Protein AF-A0A183D8Q7-F1 (afdb_monomer_lite)

Foldseek 3Di:
DDPPDLPFAFQAADDDPPADGFHADPQQATPCPVVLQVVQQAPAAPQPRDTRFRAFANDPPGGHTHNPVRQVVAPWFQFQVSHIHGPVDPPDDPVRTDPDRHDPDDHYYDDDVVVLVVCCVPPPPPPPWDDDPQKIWPDQAADDPLLVVAQADPPDGQHAFTWMWGWDADPVDRVDTWIKIWGWHDDPSATWIWIATDPGDIDIDRDPVVPD

Radius of gyration: 24.19 Å; chains: 1; bounding box: 57×39×62 Å

Organism: NCBI:txid637853

pLDDT: mean 82.12, std 16.18, range [25.31, 97.19]

InterPro domains:
  IPR001965 Zinc finger, PHD-type [SM00249] (44-90)
  IPR003888 FY-rich, N-terminal [PF05964] (128-186)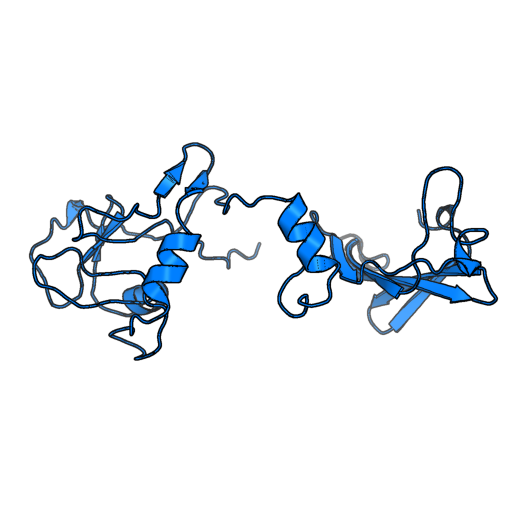
  IPR003888 FY-rich, N-terminal [PS51542] (127-187)
  IPR003888 FY-rich, N-terminal [SM00541] (143-186)
  IPR011011 Zinc finger, FYVE/PHD-type [SSF57903] (41-94)
  IPR013083 Zinc finger, RING/FYVE/PHD-type [G3DSA:3.30.40.10] (10-92)
  IPR034732 Extended PHD (ePHD) domain [PS51805] (1-90)

Sequence (212 aa):
MRPSRLFLSAFVSNSDANIPLVYETSAGALINVDDAVRRSSSVVCSVCQRIGASLRCYKLNCEKYFHVLCARSTRGKFMKDKTFICEEHDDYRSDLVMDRLDAFRRIYIDREENQLIAKLFHSEADRLVLRIGSLTFNHIGQLLPEQLKAFHNSEHIFPIGYSVKRFFWSPINATERIQYQCTICDKASAPEFVISFEHGQEVRESSASGMH

Structure (mmCIF, N/CA/C/O backbone):
data_AF-A0A183D8Q7-F1
#
_entry.id   AF-A0A183D8Q7-F1
#
loop_
_atom_site.group_PDB
_atom_site.id
_atom_site.type_symbol
_atom_site.label_atom_id
_atom_site.label_alt_id
_atom_site.label_comp_id
_atom_site.label_asym_id
_atom_site.label_entity_id
_atom_site.label_seq_id
_atom_site.pdbx_PDB_ins_code
_atom_site.Cartn_x
_atom_site.Cartn_y
_atom_site.Cartn_z
_atom_site.occupancy
_atom_site.B_iso_or_equiv
_atom_site.auth_seq_id
_atom_site.auth_comp_id
_atom_site.auth_asym_id
_atom_site.auth_atom_id
_atom_site.pdbx_PDB_model_num
ATOM 1 N N . MET A 1 1 ? -9.934 -17.494 -7.000 1.00 31.16 1 MET A N 1
ATOM 2 C CA . MET A 1 1 ? -10.629 -16.516 -6.133 1.00 31.16 1 MET A CA 1
ATOM 3 C C . MET A 1 1 ? -9.997 -16.561 -4.747 1.00 31.16 1 MET A C 1
ATOM 5 O O . MET A 1 1 ? -10.100 -17.585 -4.092 1.00 31.16 1 MET A O 1
ATOM 9 N N . ARG A 1 2 ? -9.276 -15.518 -4.319 1.00 25.31 2 ARG A N 1
ATOM 10 C CA . ARG A 1 2 ? -8.762 -15.414 -2.941 1.00 25.31 2 ARG A CA 1
ATOM 11 C C . ARG A 1 2 ? -9.427 -14.210 -2.267 1.00 25.31 2 ARG A C 1
ATOM 13 O O . ARG A 1 2 ? -9.055 -13.085 -2.597 1.00 25.31 2 ARG A O 1
ATOM 20 N N . PRO A 1 3 ? -10.402 -14.405 -1.366 1.00 31.23 3 PRO A N 1
ATOM 21 C CA . PRO A 1 3 ? -10.938 -13.331 -0.554 1.00 31.23 3 PRO A CA 1
ATOM 22 C C . PRO A 1 3 ? -10.096 -13.259 0.721 1.00 31.23 3 PRO A C 1
ATOM 24 O O . PRO A 1 3 ? -10.365 -13.936 1.706 1.00 31.23 3 PRO A O 1
ATOM 27 N N . SER A 1 4 ? -9.022 -12.479 0.705 1.00 29.91 4 SER A N 1
ATOM 28 C CA . SER A 1 4 ? -8.244 -12.223 1.921 1.00 29.91 4 SER A CA 1
ATOM 29 C C . SER A 1 4 ? -7.734 -10.793 1.947 1.00 29.91 4 SER A C 1
ATOM 31 O O . SER A 1 4 ? -6.540 -10.517 1.971 1.00 29.91 4 SER A O 1
ATOM 33 N N . ARG A 1 5 ? -8.683 -9.857 1.959 1.00 32.59 5 ARG A N 1
ATOM 34 C CA . ARG A 1 5 ? -8.485 -8.532 2.542 1.00 32.59 5 ARG A CA 1
ATOM 35 C C . ARG A 1 5 ? -9.743 -8.192 3.327 1.00 32.59 5 ARG A C 1
ATOM 37 O O . ARG A 1 5 ? -10.729 -7.723 2.774 1.00 32.59 5 ARG A O 1
ATOM 44 N N . LEU A 1 6 ? -9.717 -8.537 4.610 1.00 33.09 6 LEU A N 1
ATOM 45 C CA . LEU A 1 6 ? -10.711 -8.105 5.585 1.00 33.09 6 LEU A CA 1
ATOM 46 C C . LEU A 1 6 ? -10.551 -6.589 5.742 1.00 33.09 6 LEU A C 1
ATOM 48 O O . LEU A 1 6 ? -9.715 -6.126 6.513 1.00 33.09 6 LEU A O 1
ATOM 52 N N . PHE A 1 7 ? -11.285 -5.825 4.938 1.00 41.34 7 PHE A N 1
ATOM 53 C CA . PHE A 1 7 ? -11.369 -4.379 5.072 1.00 41.34 7 PHE A CA 1
ATOM 54 C C . PHE A 1 7 ? -12.414 -4.075 6.132 1.00 41.34 7 PHE A C 1
ATOM 56 O O . PHE A 1 7 ? -13.614 -4.156 5.889 1.00 41.34 7 PHE A O 1
ATOM 63 N N . LEU A 1 8 ? -11.915 -3.800 7.330 1.00 46.12 8 LEU A N 1
ATOM 64 C CA . LEU A 1 8 ? -12.719 -3.407 8.465 1.00 46.12 8 LEU A CA 1
ATOM 65 C C . LEU A 1 8 ? -13.328 -2.030 8.219 1.00 46.12 8 LEU A C 1
ATOM 67 O O . LEU A 1 8 ? -12.614 -1.038 8.072 1.00 46.12 8 LEU A O 1
ATOM 71 N N . SER A 1 9 ? -14.657 -2.003 8.166 1.00 43.50 9 SER A N 1
ATOM 72 C CA . SER A 1 9 ? -15.456 -0.785 8.184 1.00 43.50 9 SER A CA 1
ATOM 73 C C . SER A 1 9 ? -15.102 0.079 9.396 1.00 43.50 9 SER A C 1
ATOM 75 O O . SER A 1 9 ? -14.6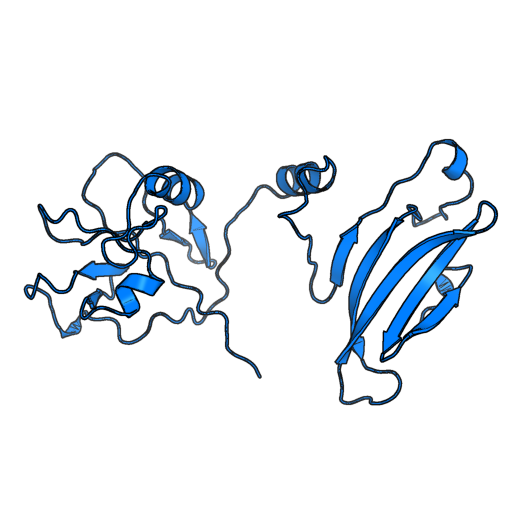32 -0.415 10.418 1.00 43.50 9 SER A O 1
ATOM 77 N N . ALA A 1 10 ? -15.327 1.382 9.267 1.00 51.75 10 ALA A N 1
ATOM 78 C CA . ALA A 1 10 ? -15.002 2.399 10.257 1.00 51.75 10 ALA A CA 1
ATOM 79 C C . ALA A 1 10 ? -15.710 2.185 11.611 1.00 51.75 10 ALA A C 1
ATOM 81 O O . ALA A 1 10 ? -16.786 2.727 11.839 1.00 51.75 10 ALA A O 1
ATOM 82 N N . PHE A 1 11 ? -15.109 1.396 12.502 1.00 52.91 11 PHE A N 1
ATOM 83 C CA . PHE A 1 11 ? -15.475 1.335 13.913 1.00 52.91 11 PHE A CA 1
ATOM 84 C C . PHE A 1 11 ? -14.515 2.231 14.696 1.00 52.91 11 PHE A C 1
ATOM 86 O O . PHE A 1 11 ? -13.342 1.896 14.859 1.00 52.91 11 PHE A O 1
ATOM 93 N N . VAL A 1 12 ? -14.998 3.376 15.169 1.00 51.50 12 VAL A N 1
ATOM 94 C CA . VAL A 1 12 ? -14.287 4.240 16.120 1.00 51.50 12 VAL A CA 1
ATOM 95 C C . VAL A 1 12 ? -15.345 4.729 17.102 1.00 51.50 12 VAL A C 1
ATOM 97 O O . VAL A 1 12 ? -16.140 5.597 16.758 1.00 51.50 12 VAL A O 1
ATOM 100 N N . SER A 1 13 ? -15.439 4.122 18.286 1.00 48.38 13 SER A N 1
ATOM 101 C CA . SER A 1 13 ? -16.434 4.537 19.280 1.00 48.38 13 SER A CA 1
ATOM 102 C C . SER A 1 13 ? -15.976 5.785 20.047 1.00 48.38 13 SER A C 1
ATOM 104 O O . SER A 1 13 ? -14.781 6.040 20.222 1.00 48.38 13 SER A O 1
ATOM 106 N N . ASN A 1 14 ? -16.960 6.587 20.454 1.00 47.69 14 ASN A N 1
ATOM 107 C CA . ASN A 1 14 ? -16.805 7.935 20.994 1.00 47.69 14 ASN A CA 1
ATOM 108 C C . ASN A 1 14 ? -16.838 7.982 22.537 1.00 47.69 14 ASN A C 1
ATOM 110 O O . ASN A 1 14 ? -17.511 7.161 23.155 1.00 47.69 14 ASN A O 1
ATOM 114 N N . SER A 1 15 ? -16.228 9.025 23.119 1.00 45.91 15 SER A N 1
ATOM 115 C CA . SER A 1 15 ? -16.835 9.780 24.235 1.00 45.91 15 SER A CA 1
ATOM 116 C C . SER A 1 15 ? -16.485 11.282 24.266 1.00 45.91 15 SER A C 1
ATOM 118 O O . SER A 1 15 ? -16.947 11.955 25.180 1.00 45.91 15 SER A O 1
ATOM 120 N N . ASP A 1 16 ? -15.710 11.829 23.318 1.00 45.62 16 ASP A N 1
ATOM 121 C CA . ASP A 1 16 ? -15.212 13.211 23.401 1.00 45.62 16 ASP A CA 1
ATOM 122 C C . ASP A 1 16 ? -15.766 14.073 22.262 1.00 45.62 16 ASP A C 1
ATOM 124 O O . ASP A 1 16 ? -15.540 13.821 21.079 1.00 45.62 16 ASP A O 1
ATOM 128 N N . ALA A 1 17 ? -16.485 15.132 22.633 1.00 44.59 17 ALA A N 1
ATOM 129 C CA . ALA A 1 17 ? -17.258 16.009 21.752 1.00 44.59 17 ALA A CA 1
ATOM 130 C C . ALA A 1 17 ? -16.433 16.930 20.821 1.00 44.59 17 ALA A C 1
ATOM 132 O O . ALA A 1 17 ? -16.989 17.878 20.277 1.00 44.59 17 ALA A O 1
ATOM 133 N N . ASN A 1 18 ? -15.131 16.690 20.624 1.00 48.09 18 ASN A N 1
ATOM 134 C CA . ASN A 1 18 ? -14.247 17.636 19.926 1.00 48.09 18 ASN A CA 1
ATOM 135 C C . ASN A 1 18 ? -13.369 17.045 18.811 1.00 48.09 18 ASN A C 1
ATOM 137 O O . ASN A 1 18 ? -12.510 17.758 18.296 1.00 48.09 18 ASN A O 1
ATOM 141 N N . ILE A 1 19 ? -13.535 15.774 18.412 1.00 49.12 19 ILE A N 1
ATOM 142 C CA . ILE A 1 19 ? -12.671 15.181 17.371 1.00 49.12 19 ILE A CA 1
ATOM 143 C C . ILE A 1 19 ? -13.476 14.295 16.407 1.00 49.12 19 ILE A C 1
ATOM 145 O O . ILE A 1 19 ? -14.207 13.411 16.858 1.00 49.12 19 ILE A O 1
ATOM 149 N N . PRO A 1 20 ? -13.351 14.487 15.079 1.00 56.41 20 PRO A N 1
ATOM 150 C CA . PRO A 1 20 ? -14.237 13.840 14.123 1.00 56.41 20 PRO A CA 1
ATOM 151 C C . PRO A 1 20 ? -13.928 12.338 13.957 1.00 56.41 20 PRO A C 1
ATOM 153 O O . PRO A 1 20 ? -12.777 11.891 13.910 1.00 56.41 20 PRO A O 1
ATOM 156 N N . LEU A 1 21 ? -14.996 11.536 13.907 1.00 69.81 21 LEU A N 1
ATOM 157 C CA . LEU A 1 21 ? -14.950 10.076 13.794 1.00 69.81 21 LEU A CA 1
ATOM 158 C C . LEU A 1 21 ? -14.522 9.641 12.391 1.00 69.81 21 LEU A C 1
ATOM 160 O O . LEU A 1 21 ? -14.810 10.337 11.416 1.00 69.81 21 LEU A O 1
ATOM 164 N N . VAL A 1 22 ? -13.899 8.461 12.274 1.00 78.81 22 VAL A N 1
ATOM 165 C CA . VAL A 1 22 ? -13.775 7.838 10.951 1.00 78.81 22 VAL A CA 1
ATOM 166 C C . VAL A 1 22 ? -15.165 7.421 10.519 1.00 78.81 22 VAL A C 1
ATOM 168 O O . VAL A 1 22 ? -15.847 6.690 11.234 1.00 78.81 22 VAL A O 1
ATOM 171 N N . TYR A 1 23 ? -15.579 7.874 9.347 1.00 79.19 23 TYR A N 1
ATOM 172 C CA . TYR A 1 23 ? -16.830 7.456 8.742 1.00 79.19 23 TYR A CA 1
ATOM 173 C C . TYR A 1 23 ? -16.631 7.206 7.256 1.00 79.19 23 TYR A C 1
ATOM 175 O O . TYR A 1 23 ? -15.620 7.575 6.661 1.00 79.19 23 TYR A O 1
ATOM 183 N N . GLU A 1 24 ? -17.611 6.533 6.677 1.00 82.69 24 GLU A N 1
ATOM 184 C CA . GLU A 1 24 ? -17.604 6.097 5.293 1.00 82.69 24 GLU A CA 1
ATOM 185 C C . GLU A 1 24 ? -18.640 6.902 4.506 1.00 82.69 24 GLU A C 1
ATOM 187 O O . GLU A 1 24 ? -19.800 6.972 4.915 1.00 82.69 24 GLU A O 1
ATOM 192 N N . THR A 1 25 ? -18.245 7.502 3.386 1.00 85.38 25 THR A N 1
ATOM 193 C CA . THR A 1 25 ? -19.161 8.232 2.496 1.00 85.38 25 THR A CA 1
ATOM 194 C C . THR A 1 25 ? -20.021 7.278 1.668 1.00 85.38 25 THR A C 1
ATOM 196 O O . THR A 1 25 ? -19.732 6.085 1.551 1.00 85.38 25 THR A O 1
ATOM 199 N N . SER A 1 26 ? -21.057 7.790 0.999 1.00 86.00 26 SER A N 1
ATOM 200 C CA . SER A 1 26 ? -21.862 7.009 0.045 1.00 86.00 26 SER A CA 1
ATOM 201 C C . SER A 1 26 ? -21.046 6.440 -1.125 1.00 86.00 26 SER A C 1
ATOM 203 O O . SER A 1 26 ? -21.457 5.433 -1.691 1.00 86.00 26 SER A O 1
ATOM 205 N N . ALA A 1 27 ? -19.869 6.995 -1.433 1.00 85.81 27 ALA A N 1
ATOM 206 C CA . ALA A 1 27 ? -18.948 6.488 -2.455 1.00 85.81 27 ALA A CA 1
ATOM 207 C C . ALA A 1 27 ? -17.922 5.459 -1.929 1.00 85.81 27 ALA A C 1
ATOM 209 O O . ALA A 1 27 ? -17.178 4.882 -2.718 1.00 85.81 27 ALA A O 1
ATOM 210 N N . GLY A 1 28 ? -17.871 5.207 -0.614 1.00 83.81 28 GLY A N 1
ATOM 211 C CA . GLY A 1 28 ? -16.899 4.297 0.005 1.00 83.81 28 GLY A CA 1
ATOM 212 C C . GLY A 1 28 ? -15.582 4.963 0.425 1.00 83.81 28 GLY A C 1
ATOM 213 O O . GLY A 1 28 ? -14.637 4.263 0.785 1.00 83.81 28 GLY A O 1
ATOM 214 N N . ALA A 1 29 ? -15.495 6.295 0.410 1.00 85.75 29 ALA A N 1
ATOM 215 C CA . ALA A 1 29 ? -14.338 7.003 0.955 1.00 85.75 29 ALA A CA 1
ATOM 216 C C . ALA A 1 29 ? -14.381 6.991 2.491 1.00 85.75 29 ALA A C 1
ATOM 218 O O . ALA A 1 29 ? -15.426 7.268 3.079 1.00 85.75 29 ALA A O 1
ATOM 219 N N . LEU A 1 30 ? -13.255 6.706 3.140 1.00 86.12 30 LEU A N 1
ATOM 220 C CA . LEU A 1 30 ? -13.069 6.868 4.578 1.00 86.12 30 LEU A CA 1
ATOM 221 C C . LEU A 1 30 ? -12.534 8.264 4.873 1.00 86.12 30 LEU A C 1
ATOM 223 O O . LEU A 1 30 ? -11.480 8.649 4.367 1.00 86.12 30 LEU A O 1
ATOM 227 N N . ILE A 1 31 ? -13.239 8.988 5.734 1.00 84.12 31 ILE A N 1
ATOM 228 C CA . ILE A 1 31 ? -12.903 10.354 6.144 1.00 84.12 31 ILE A CA 1
ATOM 229 C C . ILE A 1 31 ? -12.303 10.332 7.557 1.00 84.12 31 ILE A C 1
ATOM 231 O O . ILE A 1 31 ? -12.587 9.421 8.328 1.00 84.12 31 ILE A O 1
ATOM 235 N N . ASN A 1 32 ? -11.458 11.311 7.897 1.00 83.62 32 ASN A N 1
ATOM 236 C CA . ASN A 1 32 ? -10.795 11.471 9.209 1.00 83.62 32 ASN A CA 1
ATOM 237 C C . ASN A 1 32 ? -9.860 10.324 9.626 1.00 83.62 32 ASN A C 1
ATOM 239 O O . ASN A 1 32 ? -9.563 10.142 10.810 1.00 83.62 32 ASN A O 1
ATOM 243 N N . VAL A 1 33 ? -9.378 9.531 8.665 1.00 83.00 33 VAL A N 1
ATOM 244 C CA . VAL A 1 33 ? -8.483 8.404 8.965 1.00 83.00 33 VAL A CA 1
ATOM 245 C C . VAL A 1 33 ? -7.172 8.885 9.580 1.00 83.00 33 VAL A C 1
ATOM 247 O O . VAL A 1 33 ? -6.714 8.297 10.556 1.00 83.00 33 VAL A O 1
ATOM 250 N N . ASP A 1 34 ? -6.597 9.977 9.074 1.00 82.94 34 ASP A N 1
ATOM 251 C CA . ASP A 1 34 ? -5.344 10.523 9.609 1.00 82.94 34 ASP A CA 1
ATOM 252 C C . ASP A 1 34 ? -5.472 11.003 11.048 1.00 82.94 34 ASP A C 1
ATOM 254 O O . ASP A 1 34 ? -4.578 10.769 11.859 1.00 82.94 34 ASP A O 1
ATOM 258 N N . ASP A 1 35 ? -6.602 11.611 11.398 1.00 82.94 35 ASP A N 1
ATOM 259 C CA . ASP A 1 35 ? -6.847 12.068 12.763 1.00 82.94 35 ASP A CA 1
ATOM 260 C C . ASP A 1 35 ? -7.049 10.894 13.720 1.00 82.94 35 ASP A C 1
ATOM 262 O O . ASP A 1 35 ? -6.573 10.928 14.854 1.00 82.94 35 ASP A O 1
ATOM 266 N N . ALA A 1 36 ? -7.687 9.812 13.269 1.00 82.00 36 ALA A N 1
ATOM 267 C CA . ALA A 1 36 ? -7.770 8.576 14.044 1.00 82.00 36 ALA A CA 1
ATOM 268 C C . ALA A 1 36 ? -6.400 7.903 14.229 1.00 82.00 36 ALA A C 1
ATOM 270 O O . ALA A 1 36 ? -6.094 7.423 15.324 1.00 82.00 36 ALA A O 1
ATOM 271 N N . VAL A 1 37 ? -5.550 7.903 13.198 1.00 83.44 37 VAL A N 1
ATOM 272 C CA . VAL A 1 37 ? -4.166 7.413 13.294 1.00 83.44 37 VAL A CA 1
ATOM 273 C C . VAL A 1 37 ? -3.369 8.256 14.290 1.00 83.44 37 VAL A C 1
ATOM 275 O O . VAL A 1 37 ? -2.749 7.699 15.194 1.00 83.44 37 VAL A O 1
ATOM 278 N N . ARG A 1 38 ? -3.437 9.590 14.196 1.00 84.00 38 ARG A N 1
ATOM 279 C CA . ARG A 1 38 ? -2.770 10.503 15.138 1.00 84.00 38 ARG A CA 1
ATOM 280 C C . ARG A 1 38 ? -3.205 10.252 16.576 1.00 84.00 38 ARG A C 1
ATOM 282 O O . ARG A 1 38 ? -2.352 10.100 17.444 1.00 84.00 38 ARG A O 1
ATOM 289 N N . ARG A 1 39 ? -4.513 10.153 16.820 1.00 82.62 39 ARG A N 1
ATOM 290 C CA . ARG A 1 39 ? -5.061 9.900 18.161 1.00 82.62 39 ARG A CA 1
ATOM 291 C C . ARG A 1 39 ? -4.614 8.570 18.739 1.00 82.62 39 ARG A C 1
ATOM 293 O O . ARG A 1 39 ? -4.253 8.506 19.902 1.00 82.62 39 ARG A O 1
ATOM 300 N N . SER A 1 40 ? -4.644 7.514 17.933 1.00 85.62 40 SER A N 1
ATOM 301 C CA . SER A 1 40 ? -4.303 6.166 18.395 1.00 85.62 40 SER A CA 1
ATOM 302 C C . SER A 1 40 ? -2.796 5.925 18.528 1.00 85.62 40 SER A C 1
ATOM 304 O O . SER A 1 40 ? -2.401 4.902 19.085 1.00 85.62 40 SER A O 1
ATOM 306 N N . SER A 1 41 ? -1.951 6.860 18.077 1.00 87.31 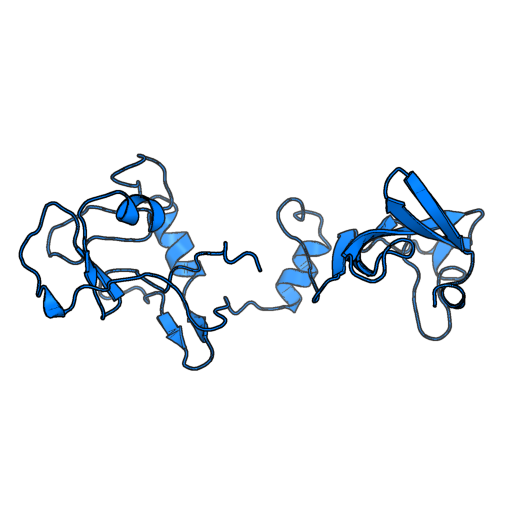41 SER A N 1
ATOM 307 C CA . SER A 1 41 ? -0.488 6.713 18.055 1.00 87.31 41 SER A CA 1
ATOM 308 C C . SER A 1 41 ? 0.140 6.423 19.422 1.00 87.31 41 SER A C 1
ATOM 310 O O . SER A 1 41 ? 1.142 5.716 19.484 1.00 87.31 41 SER A O 1
ATOM 312 N N . SER A 1 42 ? -0.469 6.893 20.512 1.00 89.06 42 SER A N 1
ATOM 313 C CA . SER A 1 42 ? -0.046 6.628 21.894 1.00 89.06 42 SER A CA 1
ATOM 314 C C . SER A 1 42 ? -1.005 5.718 22.671 1.00 89.06 42 SER A C 1
ATOM 316 O O . SER A 1 42 ? -0.757 5.417 23.836 1.00 89.06 42 SER A O 1
ATOM 318 N N . VAL A 1 43 ? -2.093 5.252 22.049 1.00 90.69 43 VAL A N 1
ATOM 319 C CA . VAL A 1 43 ? -3.135 4.467 22.726 1.00 90.69 43 VAL A CA 1
ATOM 320 C C . VAL A 1 43 ? -2.772 2.987 22.720 1.00 90.69 43 VAL A C 1
ATOM 322 O O . VAL A 1 43 ? -2.602 2.379 21.659 1.00 90.69 43 VAL A O 1
ATOM 325 N N . VAL A 1 44 ? -2.687 2.401 23.913 1.00 95.00 44 VAL A N 1
ATOM 326 C CA . VAL A 1 44 ? -2.301 1.002 24.134 1.00 95.00 44 VAL A CA 1
ATOM 327 C C . VAL A 1 44 ? -3.508 0.073 24.001 1.00 95.00 44 VAL A C 1
ATOM 329 O O . VAL A 1 44 ? -4.572 0.316 24.565 1.00 95.00 44 VAL A O 1
ATOM 332 N N . CYS A 1 45 ? -3.342 -1.025 23.265 1.00 95.25 45 CYS A N 1
ATOM 333 C CA . CYS A 1 45 ? -4.366 -2.056 23.139 1.00 95.25 45 CYS A CA 1
ATOM 334 C C . CYS A 1 45 ? -4.483 -2.897 24.418 1.00 95.25 45 CYS A C 1
ATOM 336 O O . CYS A 1 45 ? -3.514 -3.529 24.830 1.00 95.25 45 CYS A O 1
ATOM 338 N N . SER A 1 46 ? -5.698 -3.046 24.948 1.00 96.88 46 SER A N 1
ATOM 339 C CA . SER A 1 46 ? -6.011 -3.874 26.119 1.00 96.88 46 SER A CA 1
ATOM 340 C C . SER A 1 46 ? -5.756 -5.378 25.925 1.00 96.88 46 SER A C 1
ATOM 342 O O . SER A 1 46 ? -5.718 -6.110 26.906 1.00 96.88 46 SER A O 1
ATOM 344 N N . VAL A 1 47 ? -5.561 -5.849 24.687 1.00 97.19 47 VAL A N 1
ATOM 345 C CA . VAL A 1 47 ? -5.282 -7.264 24.377 1.00 97.19 47 VAL A CA 1
ATOM 346 C C . VAL A 1 47 ? -3.789 -7.499 24.165 1.00 97.19 47 VAL A C 1
ATOM 348 O O . VAL A 1 47 ? -3.187 -8.301 24.867 1.00 97.19 47 VAL A O 1
ATOM 351 N N . CYS A 1 48 ? -3.176 -6.817 23.191 1.00 96.69 48 CYS A N 1
ATOM 352 C CA . CYS A 1 48 ? -1.788 -7.089 22.804 1.00 96.69 48 CYS A CA 1
ATOM 353 C C . CYS A 1 48 ? -0.754 -6.161 23.459 1.00 96.69 48 CYS A C 1
ATOM 355 O O . CYS A 1 48 ? 0.440 -6.354 23.239 1.00 96.69 48 CYS A O 1
ATOM 357 N N . GLN A 1 49 ? -1.197 -5.149 24.215 1.00 97.06 49 GLN A N 1
ATOM 358 C CA . GLN A 1 49 ? -0.353 -4.169 24.913 1.00 97.06 49 GLN A CA 1
ATOM 359 C C . GLN A 1 49 ? 0.573 -3.345 23.996 1.00 97.06 49 GLN A C 1
ATOM 361 O O . GLN A 1 49 ? 1.537 -2.736 24.450 1.00 97.06 49 GLN A O 1
ATOM 366 N N . ARG A 1 50 ? 0.276 -3.286 22.691 1.00 96.12 50 ARG A N 1
ATOM 367 C CA . ARG A 1 50 ? 0.972 -2.426 21.717 1.00 96.12 50 ARG A CA 1
ATOM 368 C C . ARG A 1 50 ? 0.167 -1.160 21.429 1.00 96.12 50 ARG A C 1
ATOM 370 O O . ARG A 1 50 ? -1.060 -1.175 21.530 1.00 96.12 50 ARG A O 1
ATOM 377 N N . ILE A 1 51 ? 0.859 -0.097 21.023 1.00 92.19 51 ILE A N 1
ATOM 378 C CA . ILE A 1 51 ? 0.259 1.183 20.611 1.00 92.19 51 ILE A CA 1
ATOM 379 C C . ILE A 1 51 ? -0.542 1.070 19.296 1.00 92.19 51 ILE A C 1
ATOM 381 O O . ILE A 1 51 ? -0.425 0.082 18.563 1.00 92.19 51 ILE A O 1
ATOM 385 N N . GLY A 1 52 ? -1.349 2.083 18.969 1.00 88.44 52 GLY A N 1
ATOM 386 C CA . GLY A 1 52 ? -2.145 2.141 17.735 1.00 88.44 52 GLY A CA 1
ATOM 387 C C . GLY A 1 52 ? -3.583 1.637 17.880 1.00 88.44 52 GLY A C 1
ATOM 388 O O . GLY A 1 52 ? -4.227 1.335 16.875 1.00 88.44 52 GLY A O 1
ATOM 389 N N . ALA A 1 53 ? -4.091 1.481 19.103 1.00 89.50 53 ALA A N 1
ATOM 390 C CA . ALA A 1 53 ? -5.445 0.990 19.342 1.00 89.50 53 ALA A CA 1
ATOM 391 C C . ALA A 1 53 ? -6.487 2.093 19.090 1.00 89.50 53 ALA A C 1
ATOM 393 O O . ALA A 1 53 ? -6.624 3.029 19.871 1.00 89.50 53 ALA A O 1
ATOM 394 N N . SER A 1 54 ? -7.219 1.993 17.979 1.00 86.44 54 SER A N 1
ATOM 395 C CA . SER A 1 54 ? -8.200 3.003 17.552 1.00 86.44 54 SER A CA 1
ATOM 396 C C . SER A 1 54 ? -9.653 2.671 17.910 1.00 86.44 54 SER A C 1
ATOM 398 O O . SER A 1 54 ? -10.517 3.540 17.795 1.00 86.44 54 SER A O 1
ATOM 400 N N . LEU A 1 55 ? -9.939 1.440 18.345 1.00 89.00 55 LEU A N 1
ATOM 401 C CA . LEU A 1 55 ? -11.283 1.000 18.707 1.00 89.00 55 LEU A CA 1
ATOM 402 C C . LEU A 1 55 ? -11.490 1.108 20.215 1.00 89.00 55 LEU A C 1
ATOM 404 O O . LEU A 1 55 ? -11.003 0.265 20.962 1.00 89.00 55 LEU A O 1
ATOM 408 N N . ARG A 1 56 ? -12.229 2.110 20.678 1.00 89.69 56 ARG A N 1
ATOM 409 C CA . ARG A 1 56 ? -12.614 2.205 22.089 1.00 89.69 56 ARG A CA 1
ATOM 410 C C . ARG A 1 56 ? -13.826 1.303 22.381 1.00 89.69 56 ARG A C 1
ATOM 412 O O . ARG A 1 56 ? -14.501 0.826 21.471 1.00 89.69 56 ARG A O 1
ATOM 419 N N . CYS A 1 57 ? -14.117 1.040 23.648 1.00 91.88 57 CYS A N 1
ATOM 420 C CA . CYS A 1 57 ? -15.451 0.613 24.070 1.00 91.88 57 CYS A CA 1
ATOM 421 C C . CYS A 1 57 ? -16.432 1.805 24.040 1.00 91.88 57 CYS A C 1
ATOM 423 O O . CYS A 1 57 ? -16.044 2.936 24.313 1.00 91.88 57 CYS A O 1
ATOM 425 N N . TYR A 1 58 ? -17.700 1.586 23.692 1.00 89.56 58 TYR A N 1
ATOM 426 C CA . TYR A 1 58 ? -18.734 2.630 23.653 1.00 89.56 58 TYR A CA 1
ATOM 427 C C . TYR A 1 58 ? -19.330 2.960 25.033 1.00 89.56 58 TYR A C 1
ATOM 429 O O . TYR A 1 58 ? -19.954 4.005 25.205 1.00 89.56 58 TYR A O 1
ATOM 437 N N . LYS A 1 59 ? -19.171 2.080 26.028 1.00 89.19 59 LYS A N 1
ATOM 438 C CA . LYS A 1 59 ? -19.773 2.288 27.350 1.00 89.19 59 LYS A CA 1
ATOM 439 C C . LYS A 1 59 ? -19.107 3.429 28.112 1.00 89.19 59 LYS A C 1
ATOM 441 O O . LYS A 1 59 ? -17.885 3.573 28.110 1.00 89.19 59 LYS A O 1
ATOM 446 N N . LEU A 1 60 ? -19.945 4.225 28.781 1.00 86.50 60 LEU A N 1
ATOM 447 C CA . LEU A 1 60 ? -19.511 5.350 29.603 1.00 86.50 60 LEU A CA 1
ATOM 448 C C . LEU A 1 60 ? -18.536 4.864 30.684 1.00 86.50 60 LEU A C 1
ATOM 450 O O . LEU A 1 60 ? -18.741 3.800 31.265 1.00 86.50 60 LEU A O 1
ATOM 454 N N . ASN A 1 61 ? -17.485 5.643 30.938 1.00 87.00 61 ASN A N 1
ATOM 455 C CA . ASN A 1 61 ? -16.412 5.328 31.891 1.00 87.00 61 ASN A CA 1
ATOM 456 C C . ASN A 1 61 ? -15.613 4.047 31.575 1.00 87.00 61 ASN A C 1
ATOM 458 O O . ASN A 1 61 ? -14.803 3.619 32.392 1.00 87.00 61 ASN A O 1
ATOM 462 N N . CYS A 1 62 ? -15.794 3.441 30.396 1.00 90.25 62 CYS A N 1
ATOM 463 C CA . CYS A 1 62 ? -14.910 2.388 29.916 1.00 90.25 62 CYS A CA 1
ATOM 464 C C . CYS A 1 62 ? -13.747 3.001 29.127 1.00 90.25 62 CYS A C 1
ATOM 466 O O . CYS A 1 62 ? -13.932 3.662 28.098 1.00 90.25 62 CYS A O 1
ATOM 468 N N . GLU A 1 63 ? -12.531 2.748 29.600 1.00 90.31 63 GLU A N 1
ATOM 469 C CA . GLU A 1 63 ? -11.288 3.250 29.003 1.00 90.31 63 GLU A CA 1
ATOM 470 C C . GLU A 1 63 ? -10.521 2.157 28.251 1.00 90.31 63 GLU A C 1
ATOM 472 O O . GLU A 1 63 ? -9.335 2.296 27.962 1.00 90.31 63 GLU A O 1
ATOM 477 N N . LYS A 1 64 ? -11.187 1.046 27.912 1.00 93.81 64 LYS A N 1
ATOM 478 C CA . LYS A 1 64 ? -10.563 -0.008 27.113 1.00 93.81 64 LYS A CA 1
ATOM 479 C C . LYS A 1 64 ? -10.493 0.373 25.638 1.00 93.81 64 LYS A C 1
ATOM 481 O O . LYS A 1 64 ? -11.495 0.766 25.031 1.00 93.81 64 LYS A O 1
ATOM 486 N N . TYR A 1 65 ? -9.315 0.157 25.061 1.00 92.88 65 TYR A N 1
ATOM 487 C CA . TYR A 1 65 ? -9.018 0.377 23.651 1.00 92.88 65 TYR A CA 1
ATOM 488 C C . TYR A 1 65 ? -8.452 -0.889 23.016 1.00 92.88 65 TYR A C 1
ATOM 490 O O . TYR A 1 65 ? -7.709 -1.656 23.624 1.00 92.88 65 TYR A O 1
ATOM 498 N N . PHE A 1 66 ? -8.772 -1.107 21.750 1.00 92.94 66 PHE A N 1
ATOM 499 C CA . PHE A 1 66 ? -8.432 -2.311 21.017 1.00 92.94 66 PHE A CA 1
ATOM 500 C C . PHE A 1 66 ? -7.932 -1.953 19.618 1.00 92.94 66 PHE A C 1
ATOM 502 O O . PHE A 1 66 ? -8.401 -1.007 18.984 1.00 92.94 66 PHE A O 1
ATOM 509 N N . HIS A 1 67 ? -7.002 -2.739 19.075 1.00 90.25 67 HIS A N 1
ATOM 510 C CA . HIS A 1 67 ? -6.949 -2.851 17.618 1.00 90.25 67 HIS A CA 1
ATOM 511 C C . HIS A 1 67 ? -8.216 -3.553 17.163 1.00 90.25 67 HIS A C 1
ATOM 513 O O . HIS A 1 67 ? -8.672 -4.488 17.823 1.00 90.25 67 HIS A O 1
ATOM 519 N N . VAL A 1 68 ? -8.754 -3.180 16.007 1.00 87.38 68 VAL A N 1
ATOM 520 C CA . VAL A 1 68 ? -10.009 -3.795 15.569 1.00 87.38 68 VAL A CA 1
ATOM 521 C C . VAL A 1 68 ? -9.869 -5.310 15.351 1.00 87.38 68 VAL A C 1
ATOM 523 O O . VAL A 1 68 ? -10.775 -6.073 15.670 1.00 87.38 68 VAL A O 1
ATOM 526 N N . LEU A 1 69 ? -8.693 -5.777 14.912 1.00 89.88 69 LEU A N 1
ATOM 527 C CA . LEU A 1 69 ? -8.386 -7.211 14.830 1.00 89.88 69 LEU A CA 1
ATOM 528 C C . LEU A 1 69 ? -8.206 -7.880 16.201 1.00 89.88 69 LEU A C 1
ATOM 530 O O . LEU A 1 69 ? -8.572 -9.040 16.348 1.00 89.88 69 LEU A O 1
ATOM 534 N N . CYS A 1 70 ? -7.692 -7.169 17.206 1.00 93.19 70 CYS A N 1
ATOM 535 C CA . CYS A 1 70 ? -7.604 -7.691 18.570 1.00 93.19 70 CYS A CA 1
ATOM 536 C C . CYS A 1 70 ? -8.990 -7.809 19.213 1.00 93.19 70 CYS A C 1
ATOM 538 O O . CYS A 1 70 ? -9.287 -8.827 19.827 1.00 93.19 70 CYS A O 1
ATOM 540 N N . ALA A 1 71 ? -9.867 -6.826 19.010 1.00 92.50 71 ALA A N 1
ATOM 541 C CA . ALA A 1 71 ? -11.251 -6.876 19.479 1.00 92.50 71 ALA A CA 1
ATOM 542 C C . ALA A 1 71 ? -12.018 -8.086 18.923 1.00 92.50 71 ALA A C 1
ATOM 544 O O . ALA A 1 71 ? -12.783 -8.716 19.642 1.00 92.50 71 ALA A O 1
ATOM 545 N N . ARG A 1 72 ? -11.751 -8.490 17.671 1.00 90.81 72 ARG A N 1
ATOM 546 C CA . ARG A 1 72 ? -12.326 -9.718 17.086 1.00 90.81 72 ARG A CA 1
ATOM 547 C C . ARG A 1 72 ? -11.923 -11.006 17.801 1.00 90.81 72 ARG A C 1
ATOM 549 O O . ARG A 1 72 ? -12.587 -12.018 17.613 1.00 90.81 72 ARG A O 1
ATOM 556 N N . SER A 1 73 ? -10.821 -10.990 18.548 1.00 91.81 73 SER A N 1
ATOM 557 C CA . SER A 1 73 ? -10.369 -12.143 19.332 1.00 91.81 73 SER A CA 1
ATOM 558 C C . SER A 1 73 ? -10.965 -12.185 20.743 1.00 91.81 73 SER A C 1
ATOM 560 O O . SER A 1 73 ? -10.756 -13.167 21.451 1.00 91.81 73 SER A O 1
ATOM 562 N N . THR A 1 74 ? -11.714 -11.153 21.154 1.00 93.62 74 THR A N 1
ATOM 563 C CA . THR A 1 74 ? -12.409 -11.115 22.448 1.00 93.62 74 THR A CA 1
ATOM 564 C C . THR A 1 74 ? -13.886 -11.496 22.302 1.00 93.62 74 THR A C 1
ATOM 566 O O . THR A 1 74 ? -14.377 -11.768 21.205 1.00 93.62 74 THR A O 1
ATOM 569 N N . ARG A 1 75 ? -14.620 -11.537 23.423 1.00 94.69 75 ARG A N 1
ATOM 570 C CA . ARG A 1 75 ? -16.081 -11.750 23.432 1.00 94.69 75 ARG A CA 1
ATOM 571 C C . ARG A 1 75 ? -16.887 -10.464 23.214 1.00 94.69 75 ARG A C 1
ATOM 573 O O . ARG A 1 75 ? -18.119 -10.523 23.286 1.00 94.69 75 ARG A O 1
ATOM 580 N N . GLY A 1 76 ? -16.220 -9.341 22.942 1.00 93.88 76 GLY A N 1
ATOM 581 C CA . GLY A 1 76 ? -16.862 -8.061 22.662 1.00 93.88 76 GLY A CA 1
ATOM 582 C C . GLY A 1 76 ? -17.791 -8.106 21.446 1.00 93.88 76 GLY A C 1
ATOM 583 O O . GLY A 1 76 ? -17.759 -9.035 20.634 1.00 93.88 76 GLY A O 1
ATOM 584 N N . LYS A 1 77 ? -18.661 -7.104 21.339 1.00 94.00 77 LYS A N 1
ATOM 585 C CA . LYS A 1 77 ? -19.711 -7.008 20.324 1.00 94.00 77 LYS A CA 1
ATOM 586 C C . LYS A 1 77 ? -19.471 -5.818 19.417 1.00 94.00 77 LYS A C 1
ATOM 588 O O . LYS A 1 77 ? -19.354 -4.686 19.877 1.00 94.00 77 LYS A O 1
ATOM 593 N N . PHE A 1 78 ? -19.426 -6.091 18.119 1.00 92.00 78 PHE A N 1
ATOM 594 C CA . PHE A 1 78 ? -19.535 -5.071 17.087 1.00 92.00 78 PHE A CA 1
ATOM 595 C C . PHE A 1 78 ? -21.014 -4.839 16.805 1.00 92.00 78 PHE A C 1
ATOM 597 O O . PHE A 1 78 ? -21.756 -5.797 16.601 1.00 92.00 78 PHE A O 1
ATOM 604 N N . MET A 1 79 ? -21.443 -3.585 16.808 1.00 89.56 79 MET A N 1
ATOM 605 C CA . MET A 1 79 ? -22.844 -3.202 16.665 1.00 89.56 79 MET A CA 1
ATOM 606 C C . MET A 1 79 ? -23.118 -2.673 15.249 1.00 89.56 79 MET A C 1
ATOM 608 O O . MET A 1 79 ? -22.220 -2.168 14.572 1.00 89.56 79 MET A O 1
ATOM 612 N N . LYS A 1 80 ? -24.369 -2.767 14.783 1.00 86.00 80 LYS A N 1
ATOM 613 C CA . LYS A 1 80 ? -24.805 -2.307 13.447 1.00 86.00 80 LYS A CA 1
ATOM 614 C C . LYS A 1 80 ? -24.605 -0.806 13.221 1.00 86.00 80 LYS A C 1
ATOM 616 O O . LYS A 1 80 ? -24.394 -0.390 12.086 1.00 86.00 80 LYS A O 1
ATOM 621 N N . ASP A 1 81 ? -24.615 -0.012 14.286 1.00 82.88 81 ASP A N 1
ATOM 622 C CA . ASP A 1 81 ? -24.312 1.425 14.272 1.00 82.88 81 ASP A CA 1
ATOM 623 C C . ASP A 1 81 ? -22.801 1.736 14.244 1.00 82.88 81 ASP A C 1
ATOM 625 O O . ASP A 1 81 ? -22.395 2.885 14.403 1.00 82.88 81 ASP A O 1
ATOM 629 N N . LYS A 1 82 ? -21.964 0.716 14.009 1.00 81.69 82 LYS A N 1
ATOM 630 C CA . LYS A 1 82 ? -20.501 0.798 13.955 1.00 81.69 82 LYS A CA 1
ATOM 631 C C . LYS A 1 82 ? -19.841 1.133 15.303 1.00 81.69 82 LYS A C 1
ATOM 633 O O . LYS A 1 82 ? -18.689 1.573 15.336 1.00 81.69 82 LYS A O 1
ATOM 638 N N . THR A 1 83 ? -20.520 0.880 16.424 1.00 86.31 83 THR A N 1
ATOM 639 C CA . THR A 1 83 ? -19.916 0.929 17.766 1.00 86.31 83 THR A CA 1
ATOM 640 C C . THR A 1 83 ? -19.357 -0.432 18.199 1.00 86.31 83 THR A C 1
ATOM 642 O O . THR A 1 83 ? -19.669 -1.473 17.614 1.00 86.31 83 THR A O 1
ATOM 645 N N . PHE A 1 84 ? -18.483 -0.430 19.210 1.00 90.62 84 PHE A N 1
ATOM 646 C CA . PHE A 1 84 ? -17.944 -1.643 19.825 1.00 90.62 84 PHE A CA 1
ATOM 647 C C . PHE A 1 84 ? -18.155 -1.619 21.337 1.00 90.62 84 PHE A C 1
ATOM 649 O O . PHE A 1 84 ? -17.928 -0.598 21.985 1.00 90.62 84 PHE A O 1
ATOM 656 N N . ILE A 1 85 ? -18.567 -2.750 21.899 1.00 93.12 85 ILE A N 1
ATOM 657 C CA . ILE A 1 85 ? -18.764 -2.950 23.335 1.00 93.12 85 ILE A CA 1
ATOM 658 C C . ILE A 1 85 ? -17.844 -4.093 23.765 1.00 93.12 85 ILE A C 1
ATOM 660 O O . ILE A 1 85 ? -17.911 -5.182 23.198 1.00 93.12 85 ILE A O 1
ATOM 664 N N . CYS A 1 86 ? -16.943 -3.846 24.718 1.00 95.25 86 CYS A N 1
ATOM 665 C CA . CYS A 1 86 ? -15.994 -4.863 25.169 1.00 95.25 86 CYS A CA 1
ATOM 666 C C . CYS A 1 86 ? -16.675 -5.955 26.008 1.00 95.25 86 CYS A C 1
ATOM 668 O O . CYS A 1 86 ? -17.812 -5.818 26.449 1.00 95.25 86 CYS A O 1
ATOM 670 N N . GLU A 1 87 ? -15.952 -7.042 26.250 1.00 95.00 87 GLU A N 1
ATOM 671 C CA . GLU A 1 87 ? -16.423 -8.219 26.983 1.00 95.00 87 GLU A CA 1
ATOM 672 C C . GLU A 1 87 ? -16.768 -7.990 28.466 1.00 95.00 87 GLU A C 1
ATOM 674 O O . GLU A 1 87 ? -17.280 -8.905 29.099 1.00 95.00 87 GLU A O 1
ATOM 679 N N . GLU A 1 88 ? -16.496 -6.807 29.025 1.00 95.62 88 GLU A N 1
ATOM 680 C CA . GLU A 1 88 ? -16.865 -6.452 30.407 1.00 95.62 88 GLU A CA 1
ATOM 681 C C . GLU A 1 88 ? -18.263 -5.832 30.524 1.00 95.62 88 GLU A C 1
ATOM 683 O O . GLU A 1 88 ? -18.705 -5.500 31.624 1.00 95.62 88 GLU A O 1
ATOM 688 N N . HIS A 1 89 ? -18.964 -5.646 29.404 1.00 94.00 89 HIS A N 1
ATOM 689 C CA . HIS A 1 89 ? -20.286 -5.038 29.396 1.00 94.00 89 HIS A CA 1
ATOM 690 C C . HIS A 1 89 ? -21.296 -5.903 28.648 1.00 94.00 89 HIS A C 1
ATOM 692 O O . HIS A 1 89 ? -21.190 -6.107 27.439 1.00 94.00 89 HIS A O 1
ATOM 698 N N . ASP A 1 90 ? -22.336 -6.309 29.371 1.00 91.44 90 ASP A N 1
ATOM 699 C CA . ASP A 1 90 ? -23.439 -7.110 28.835 1.00 91.44 90 ASP A CA 1
ATOM 700 C C . ASP A 1 90 ? -24.701 -6.289 28.526 1.00 91.44 90 ASP A C 1
ATOM 702 O O . ASP A 1 90 ? -25.685 -6.810 28.008 1.00 91.44 90 ASP A O 1
ATOM 706 N N . ASP A 1 91 ? -24.670 -4.984 28.801 1.00 89.19 91 ASP A N 1
ATOM 707 C CA . ASP A 1 91 ? -25.762 -4.067 28.480 1.00 89.19 91 ASP A CA 1
ATOM 708 C C . ASP A 1 91 ? -25.725 -3.685 26.992 1.00 89.19 91 ASP A C 1
ATOM 710 O O . ASP A 1 91 ? -25.159 -2.668 26.590 1.00 89.19 91 ASP A O 1
ATOM 714 N N . TYR A 1 92 ? -26.285 -4.528 26.135 1.00 89.56 92 TYR A N 1
ATOM 715 C CA . TYR A 1 92 ? -26.450 -4.229 24.719 1.00 89.56 92 TYR A CA 1
ATOM 716 C C . TYR A 1 92 ? -27.675 -4.929 24.148 1.00 89.56 92 TYR A C 1
ATOM 718 O O . TYR A 1 92 ? -28.166 -5.938 24.650 1.00 89.56 92 TYR A O 1
ATOM 726 N N . ARG A 1 93 ? -28.156 -4.392 23.034 1.00 91.38 93 ARG A N 1
ATOM 727 C CA . ARG A 1 93 ? -29.248 -4.980 22.269 1.00 91.38 93 ARG A CA 1
ATOM 728 C C . ARG A 1 93 ? -28.715 -6.068 21.345 1.00 91.38 93 ARG A C 1
ATOM 730 O O . ARG A 1 93 ? -28.014 -5.765 20.381 1.00 91.38 93 ARG A O 1
ATOM 737 N N . SER A 1 94 ? -29.027 -7.327 21.643 1.00 91.00 94 SER A N 1
ATOM 738 C CA . SER A 1 94 ? -28.532 -8.488 20.889 1.00 91.00 94 SER A CA 1
ATOM 739 C C . SER A 1 94 ? -28.947 -8.469 19.412 1.00 91.00 94 SER A C 1
ATOM 741 O O . SER A 1 94 ? -28.165 -8.869 18.555 1.00 91.00 94 SER A O 1
ATOM 743 N N . ASP A 1 95 ? -30.120 -7.919 19.090 1.00 92.81 95 ASP A N 1
ATOM 744 C CA . ASP A 1 95 ? -30.636 -7.741 17.724 1.00 92.81 95 ASP A CA 1
ATOM 745 C C . ASP A 1 95 ? -29.838 -6.725 16.883 1.00 92.81 95 ASP A C 1
ATOM 747 O O . ASP A 1 95 ? -29.906 -6.720 15.645 1.00 92.81 95 ASP A O 1
ATOM 751 N N . LEU A 1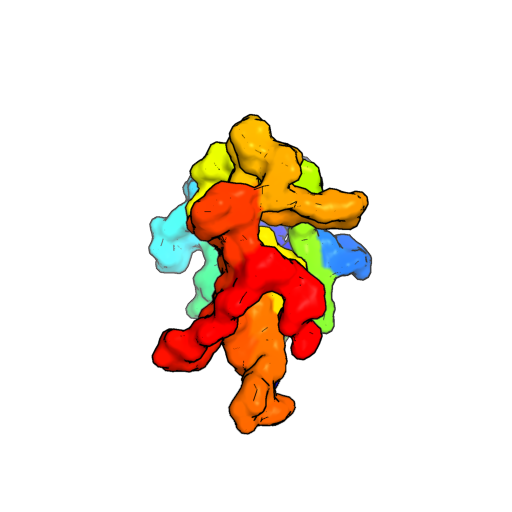 96 ? -29.058 -5.870 17.549 1.00 91.06 96 LEU A N 1
ATOM 752 C CA . LEU A 1 96 ? -28.200 -4.865 16.927 1.00 91.06 96 LEU A CA 1
ATOM 753 C C . LEU A 1 96 ? -26.747 -5.320 16.781 1.00 91.06 96 LEU A C 1
ATOM 755 O O . LEU A 1 96 ? -25.936 -4.558 16.255 1.00 91.06 96 LEU A O 1
ATOM 759 N N . VAL A 1 97 ? -26.404 -6.534 17.210 1.00 91.94 97 VAL A N 1
ATOM 760 C CA . VAL A 1 97 ? -25.067 -7.092 16.988 1.00 91.94 97 VAL A CA 1
ATOM 761 C C . VAL A 1 97 ? -24.869 -7.345 15.491 1.00 91.94 97 VAL A C 1
ATOM 763 O O . VAL A 1 97 ? -25.785 -7.733 14.764 1.00 91.94 97 VAL A O 1
ATOM 766 N N . MET A 1 98 ? -23.667 -7.049 15.011 1.00 87.25 98 MET A N 1
ATOM 767 C CA . MET A 1 98 ? -23.244 -7.272 13.639 1.00 87.25 98 MET A CA 1
ATOM 768 C C . MET A 1 98 ? -22.607 -8.659 13.516 1.00 87.25 98 MET A C 1
ATOM 770 O O . MET A 1 98 ? -21.644 -8.970 14.215 1.00 87.25 98 MET A O 1
ATOM 774 N N . ASP A 1 99 ? -23.110 -9.469 12.585 1.00 82.00 99 ASP A N 1
ATOM 775 C CA . ASP A 1 99 ? -22.647 -10.851 12.407 1.00 82.00 99 ASP A CA 1
ATOM 776 C C . ASP A 1 99 ? -21.276 -10.940 11.722 1.00 82.00 99 ASP A C 1
ATOM 778 O O . ASP A 1 99 ? -20.522 -11.897 11.921 1.00 82.00 99 ASP A O 1
ATOM 782 N N . ARG A 1 100 ? -20.945 -9.958 10.873 1.00 79.88 100 ARG A N 1
ATOM 783 C CA . ARG A 1 100 ? -19.728 -9.957 10.055 1.00 79.88 100 ARG A CA 1
ATOM 784 C C . ARG A 1 100 ? -19.196 -8.548 9.813 1.00 79.88 100 ARG A C 1
ATOM 786 O O . ARG A 1 100 ? -19.953 -7.597 9.712 1.00 79.88 100 ARG A O 1
ATOM 793 N N . LEU A 1 101 ? -17.874 -8.447 9.688 1.00 77.00 101 LEU A N 1
ATOM 794 C CA . LEU A 1 101 ? -17.135 -7.193 9.475 1.00 77.00 101 LEU A CA 1
ATOM 795 C C . LEU A 1 101 ? -16.653 -7.037 8.022 1.00 77.00 101 LEU A C 1
ATOM 797 O O . LEU A 1 101 ? -15.654 -6.365 7.764 1.00 77.00 101 LEU A O 1
ATOM 801 N N . ASP A 1 102 ? -17.281 -7.740 7.082 1.00 73.62 102 ASP A N 1
ATOM 802 C CA . ASP A 1 102 ? -16.940 -7.709 5.667 1.00 73.62 102 ASP A CA 1
ATOM 803 C C . ASP A 1 102 ? -17.515 -6.471 4.969 1.00 73.62 102 ASP A C 1
ATOM 805 O O . ASP A 1 102 ? -18.707 -6.178 5.014 1.00 73.62 102 ASP A O 1
ATOM 809 N N . ALA A 1 103 ? -16.647 -5.746 4.264 1.00 67.06 103 ALA A N 1
ATOM 810 C CA . ALA A 1 103 ? -17.066 -4.709 3.337 1.00 67.06 103 ALA A CA 1
ATOM 811 C C . ALA A 1 103 ? -17.444 -5.340 1.988 1.00 67.06 103 ALA A C 1
ATOM 813 O O . ALA A 1 103 ? -16.585 -5.843 1.263 1.00 67.06 103 ALA A O 1
ATOM 814 N N . PHE A 1 104 ? -18.726 -5.273 1.622 1.00 70.44 104 PHE A N 1
ATOM 815 C CA . PHE A 1 104 ? -19.231 -5.767 0.330 1.00 70.44 104 PHE A CA 1
ATOM 816 C C . PHE A 1 104 ? -18.943 -4.828 -0.851 1.00 70.44 104 PHE A C 1
ATOM 818 O O . PHE A 1 104 ? -19.264 -5.148 -1.994 1.00 70.44 104 PHE A O 1
ATOM 825 N N . ARG A 1 105 ? -18.334 -3.667 -0.594 1.00 76.00 105 ARG A N 1
ATOM 826 C CA . ARG A 1 105 ? -17.980 -2.667 -1.605 1.00 76.00 105 ARG A CA 1
ATOM 827 C C . ARG A 1 105 ? -16.542 -2.196 -1.449 1.00 76.00 105 ARG A C 1
ATOM 829 O O . ARG A 1 105 ? -15.928 -2.371 -0.398 1.00 76.00 105 ARG A O 1
ATOM 836 N N . ARG A 1 106 ? -16.009 -1.573 -2.502 1.00 78.69 106 ARG A N 1
ATOM 837 C CA . ARG A 1 106 ? -14.691 -0.936 -2.454 1.00 78.69 106 ARG A CA 1
ATOM 838 C C . ARG A 1 106 ? -14.727 0.219 -1.453 1.00 78.69 106 ARG A C 1
ATOM 840 O O . ARG A 1 106 ? -15.541 1.124 -1.592 1.00 78.69 106 ARG A O 1
ATOM 847 N N . ILE A 1 107 ? -13.810 0.176 -0.495 1.00 80.81 107 ILE A N 1
ATOM 848 C CA . ILE A 1 107 ? -13.551 1.257 0.453 1.00 80.81 107 ILE A CA 1
ATOM 849 C C . ILE A 1 107 ? -12.142 1.794 0.177 1.00 80.81 107 ILE A C 1
ATOM 851 O O . ILE A 1 107 ? -11.239 1.019 -0.152 1.00 80.81 107 ILE A O 1
ATOM 855 N N . TYR A 1 108 ? -11.946 3.106 0.265 1.00 82.56 108 TYR A N 1
ATOM 856 C CA . TYR A 1 108 ? -10.652 3.756 0.038 1.00 82.56 108 TYR A CA 1
ATOM 857 C C . TYR A 1 108 ? -10.440 4.923 1.001 1.00 82.56 108 TYR A C 1
ATOM 859 O O . TYR A 1 108 ? -11.394 5.452 1.556 1.00 82.56 108 TYR A O 1
ATOM 867 N N . ILE A 1 109 ? -9.186 5.313 1.218 1.00 84.94 109 ILE A N 1
ATOM 868 C CA . ILE A 1 109 ? -8.849 6.546 1.937 1.00 84.94 109 ILE A CA 1
ATOM 869 C C . ILE A 1 109 ? -8.535 7.571 0.864 1.00 84.94 109 ILE A C 1
ATOM 871 O O . ILE A 1 109 ? -7.658 7.314 0.039 1.00 84.94 109 ILE A O 1
ATOM 875 N N . ASP A 1 110 ? -9.265 8.681 0.860 1.00 81.94 110 ASP A N 1
ATOM 876 C CA . ASP A 1 110 ? -8.981 9.762 -0.072 1.00 81.94 110 ASP A CA 1
ATOM 877 C C . ASP A 1 110 ? -7.684 10.466 0.338 1.00 81.94 110 ASP A C 1
ATOM 879 O O . ASP A 1 110 ? -7.429 10.704 1.523 1.00 81.94 110 ASP A O 1
ATOM 883 N N . ARG A 1 111 ? -6.810 10.703 -0.632 1.00 78.12 111 ARG A N 1
ATOM 884 C CA . ARG A 1 111 ? -5.459 11.222 -0.425 1.00 78.12 111 ARG A CA 1
ATOM 885 C C . ARG A 1 111 ? -5.141 12.174 -1.558 1.00 78.12 111 ARG A C 1
ATOM 887 O O . ARG A 1 111 ? -5.453 11.890 -2.707 1.00 78.12 111 ARG A O 1
ATOM 894 N N . GLU A 1 112 ? -4.438 13.252 -1.245 1.00 81.44 112 GLU A N 1
ATOM 895 C CA . GLU A 1 112 ? -4.000 14.185 -2.274 1.00 81.44 112 GLU A CA 1
ATOM 896 C C . GLU A 1 112 ? -2.887 13.549 -3.127 1.00 81.44 112 GLU A C 1
ATOM 898 O O . GLU A 1 112 ? -1.746 13.385 -2.683 1.00 81.44 112 GLU A O 1
ATOM 903 N N . GLU A 1 113 ? -3.242 13.138 -4.347 1.00 76.25 113 GLU A N 1
ATOM 904 C CA . GLU A 1 113 ? -2.399 12.305 -5.215 1.00 76.25 113 GLU A CA 1
ATOM 905 C C . GLU A 1 113 ? -1.040 12.951 -5.500 1.00 76.25 113 GLU A C 1
ATOM 907 O O . GLU A 1 113 ? -0.007 12.295 -5.366 1.00 76.25 113 GLU A O 1
ATOM 912 N N . ASN A 1 114 ? -1.022 14.254 -5.792 1.00 78.31 114 ASN A N 1
ATOM 913 C CA . ASN A 1 114 ? 0.206 14.996 -6.088 1.00 78.31 114 ASN A CA 1
ATOM 914 C C . ASN A 1 114 ? 1.198 14.980 -4.918 1.00 78.31 114 ASN A C 1
ATOM 916 O O . ASN A 1 114 ? 2.402 14.833 -5.132 1.00 78.31 114 ASN A O 1
ATOM 920 N N . GLN A 1 115 ? 0.712 15.070 -3.675 1.00 78.31 115 GLN A N 1
ATOM 921 C CA . GLN A 1 115 ? 1.581 15.002 -2.499 1.00 78.31 115 GLN A CA 1
ATOM 922 C C . GLN A 1 115 ? 2.163 13.599 -2.300 1.00 78.31 115 GLN A C 1
ATOM 924 O O . GLN A 1 115 ? 3.324 13.454 -1.919 1.00 78.31 115 GLN A O 1
ATOM 929 N N . LEU A 1 116 ? 1.373 12.550 -2.548 1.00 74.88 116 LEU A N 1
ATOM 930 C CA . LEU A 1 116 ? 1.849 11.167 -2.448 1.00 74.88 116 LEU A CA 1
ATOM 931 C C . LEU A 1 116 ? 2.875 10.840 -3.532 1.00 74.88 116 LEU A C 1
ATOM 933 O O . LEU A 1 116 ? 3.897 10.219 -3.246 1.00 74.88 116 LEU A O 1
ATOM 937 N N . ILE A 1 117 ? 2.615 11.295 -4.755 1.00 77.19 117 ILE A N 1
ATOM 938 C CA . ILE A 1 117 ? 3.524 11.167 -5.889 1.00 77.19 117 ILE A CA 1
ATOM 939 C C . ILE A 1 117 ? 4.841 11.891 -5.582 1.00 77.19 117 ILE A C 1
ATOM 941 O O . ILE A 1 117 ? 5.905 11.298 -5.724 1.00 77.19 117 ILE A O 1
ATOM 945 N N . ALA A 1 118 ? 4.792 13.117 -5.052 1.00 76.38 118 ALA A N 1
ATOM 946 C CA . ALA A 1 118 ? 5.992 13.831 -4.624 1.00 76.38 118 ALA A CA 1
ATOM 947 C C . ALA A 1 118 ? 6.790 13.050 -3.564 1.00 76.38 118 ALA A C 1
ATOM 949 O O . ALA A 1 118 ? 8.009 12.951 -3.672 1.00 76.38 118 ALA A O 1
ATOM 950 N N . LYS A 1 119 ? 6.139 12.441 -2.565 1.00 74.88 119 LYS A N 1
ATOM 951 C CA . LYS A 1 119 ? 6.829 11.628 -1.543 1.00 74.88 119 LYS A CA 1
ATOM 952 C C . LYS A 1 119 ? 7.517 10.389 -2.120 1.00 74.88 119 LYS A C 1
ATOM 954 O O . LYS A 1 119 ? 8.586 10.023 -1.643 1.00 74.88 119 LYS A O 1
ATOM 959 N N . LEU A 1 120 ? 6.945 9.777 -3.158 1.00 72.94 120 LEU A N 1
ATOM 960 C CA . LEU A 1 120 ? 7.581 8.668 -3.877 1.00 72.94 120 LEU A CA 1
ATOM 961 C C . LEU A 1 120 ? 8.877 9.094 -4.585 1.00 72.94 120 LEU A C 1
ATOM 963 O O . LEU A 1 120 ? 9.782 8.276 -4.719 1.00 72.94 120 LEU A O 1
ATOM 967 N N . PHE A 1 121 ? 8.983 10.356 -5.011 1.00 71.38 121 PHE A N 1
ATOM 968 C CA . PHE A 1 121 ? 10.160 10.879 -5.711 1.00 71.38 121 PHE A CA 1
ATOM 969 C C . PHE A 1 121 ? 11.312 11.315 -4.788 1.00 71.38 121 PHE A C 1
ATOM 971 O O . PHE A 1 121 ? 12.452 11.351 -5.238 1.00 71.38 121 PHE A O 1
ATOM 978 N N . HIS A 1 122 ? 11.051 11.617 -3.511 1.00 68.19 122 HIS A N 1
ATOM 979 C CA . HIS A 1 122 ? 12.046 12.194 -2.588 1.00 68.19 122 HIS A CA 1
ATOM 980 C C . HIS A 1 122 ? 12.725 11.174 -1.639 1.00 68.19 122 HIS A C 1
ATOM 982 O O . HIS A 1 122 ? 13.258 11.558 -0.604 1.00 68.19 122 HIS A O 1
ATOM 988 N N . SER A 1 123 ? 12.748 9.880 -1.980 1.00 56.25 123 SER A N 1
ATOM 989 C CA . SER A 1 123 ? 13.501 8.819 -1.270 1.00 56.25 123 SER A CA 1
ATOM 990 C C . SER A 1 123 ? 13.091 8.465 0.173 1.00 56.25 123 SER A C 1
ATOM 992 O O . SER A 1 123 ? 13.673 7.545 0.739 1.00 56.25 123 SER A O 1
ATOM 994 N N . GLU A 1 124 ? 12.019 9.026 0.747 1.00 52.28 124 GLU A N 1
ATOM 995 C CA . GLU A 1 124 ? 11.372 8.460 1.960 1.00 52.28 124 GLU A CA 1
ATOM 996 C C . GLU A 1 124 ? 10.504 7.212 1.637 1.00 52.28 124 GLU A C 1
ATOM 998 O O . GLU A 1 124 ? 9.544 6.870 2.335 1.00 52.28 124 GLU A O 1
ATOM 1003 N N . ALA A 1 125 ? 10.815 6.539 0.525 1.00 53.34 125 ALA A N 1
ATOM 1004 C CA . ALA A 1 125 ? 9.921 5.666 -0.227 1.00 53.34 125 ALA A CA 1
ATOM 1005 C C . ALA A 1 125 ? 9.941 4.186 0.190 1.00 53.34 125 ALA A C 1
ATOM 1007 O O . ALA A 1 125 ? 9.137 3.420 -0.333 1.00 53.34 125 ALA A O 1
ATOM 1008 N N . ASP A 1 126 ? 10.750 3.773 1.172 1.00 58.06 126 ASP A N 1
ATOM 1009 C CA . ASP A 1 126 ? 10.815 2.362 1.614 1.00 58.06 126 ASP A CA 1
ATOM 1010 C C . ASP A 1 126 ? 9.461 1.797 2.089 1.00 58.06 126 ASP A C 1
ATOM 1012 O O . ASP A 1 126 ? 9.289 0.586 2.236 1.00 58.06 126 ASP A O 1
ATOM 1016 N N . ARG A 1 127 ? 8.471 2.665 2.339 1.00 65.44 127 ARG A N 1
ATOM 1017 C CA . ARG A 1 127 ? 7.132 2.290 2.815 1.00 65.44 127 ARG A CA 1
ATOM 1018 C C . ARG A 1 127 ? 6.000 2.547 1.823 1.00 65.44 127 ARG A C 1
ATOM 1020 O O . ARG A 1 127 ? 4.861 2.194 2.130 1.00 65.44 127 ARG A O 1
ATOM 1027 N N . LEU A 1 128 ? 6.266 3.165 0.672 1.00 71.50 128 LEU A N 1
ATOM 1028 C CA . LEU A 1 128 ? 5.236 3.538 -0.299 1.00 71.50 128 LEU A CA 1
ATOM 1029 C C . LEU A 1 128 ? 5.468 2.815 -1.625 1.00 71.50 128 LEU A C 1
ATOM 1031 O O . LEU A 1 128 ? 6.570 2.785 -2.152 1.00 71.50 128 LEU A O 1
ATOM 1035 N N . VAL A 1 129 ? 4.400 2.246 -2.181 1.00 77.56 129 VAL A N 1
ATOM 1036 C CA . VAL A 1 129 ? 4.428 1.565 -3.478 1.00 77.56 129 VAL A CA 1
ATOM 1037 C C . VAL A 1 129 ? 3.324 2.145 -4.347 1.00 77.56 129 VAL A C 1
ATOM 1039 O O . VAL A 1 129 ? 2.151 2.108 -3.969 1.00 77.56 129 VAL A O 1
ATOM 1042 N N . LEU A 1 130 ? 3.684 2.648 -5.528 1.00 83.75 130 LEU A N 1
ATOM 1043 C CA . LEU A 1 130 ? 2.709 3.070 -6.528 1.00 83.75 130 LEU A CA 1
ATOM 1044 C C . LEU A 1 130 ? 2.225 1.850 -7.308 1.00 83.75 130 LEU A C 1
ATOM 1046 O O . LEU A 1 130 ? 3.010 1.127 -7.917 1.00 83.75 130 LEU A O 1
ATOM 1050 N N . ARG A 1 131 ? 0.912 1.622 -7.316 1.00 87.69 131 ARG A N 1
ATOM 1051 C CA . ARG A 1 131 ? 0.295 0.525 -8.061 1.00 87.69 131 ARG A CA 1
ATOM 1052 C C . ARG A 1 131 ? -0.871 1.033 -8.894 1.00 87.69 131 ARG A C 1
ATOM 1054 O O . ARG A 1 131 ? -1.810 1.611 -8.361 1.00 87.69 131 ARG A O 1
ATOM 1061 N N . ILE A 1 132 ? -0.845 0.714 -10.183 1.00 88.00 132 ILE A N 1
ATOM 1062 C CA . ILE A 1 132 ? -1.887 1.040 -11.153 1.00 88.00 132 ILE A CA 1
ATOM 1063 C C . ILE A 1 132 ? -2.379 -0.274 -11.771 1.00 88.00 132 ILE A C 1
ATOM 1065 O O . ILE A 1 132 ? -1.729 -0.882 -12.621 1.00 88.00 132 ILE A O 1
ATOM 1069 N N . GLY A 1 133 ? -3.526 -0.769 -11.297 1.00 88.56 133 GLY A N 1
ATOM 1070 C CA . GLY A 1 133 ? -4.094 -2.042 -11.749 1.00 88.56 133 GLY A CA 1
ATOM 1071 C C . GLY A 1 133 ? -3.187 -3.246 -11.450 1.00 88.56 133 GLY A C 1
ATOM 1072 O O . GLY A 1 133 ? -2.966 -3.603 -10.285 1.00 88.56 133 GLY A O 1
ATOM 1073 N N . SER A 1 134 ? -2.696 -3.911 -12.501 1.00 91.44 134 SER A N 1
ATOM 1074 C CA . SER A 1 134 ? -1.735 -5.021 -12.395 1.00 91.44 134 SER A CA 1
ATOM 1075 C C . SER A 1 134 ? -0.269 -4.579 -12.427 1.00 91.44 134 SER A C 1
ATOM 1077 O O . SER A 1 134 ? 0.601 -5.430 -12.250 1.00 91.44 134 SER A O 1
ATOM 1079 N N . LEU A 1 135 ? -0.002 -3.284 -12.631 1.00 93.00 135 LEU A N 1
ATOM 1080 C CA . LEU A 1 135 ? 1.332 -2.693 -12.661 1.00 93.00 135 LEU A CA 1
ATOM 1081 C C . LEU A 1 135 ? 1.700 -2.133 -11.286 1.00 93.00 135 LEU A C 1
ATOM 1083 O O . LEU A 1 135 ? 0.924 -1.398 -10.683 1.00 93.00 135 LEU A O 1
ATOM 1087 N N . THR A 1 136 ? 2.888 -2.462 -10.802 1.00 92.38 136 THR A N 1
ATOM 1088 C CA . THR A 1 136 ? 3.441 -2.004 -9.525 1.00 92.38 136 THR A CA 1
ATOM 1089 C C . THR A 1 136 ? 4.804 -1.385 -9.787 1.00 92.38 136 THR A C 1
ATOM 1091 O O . THR A 1 136 ? 5.664 -2.045 -10.359 1.00 92.38 136 THR A O 1
ATOM 1094 N N . PHE A 1 137 ? 5.004 -0.136 -9.390 1.00 89.12 137 PHE A N 1
ATOM 1095 C CA . PHE A 1 137 ? 6.276 0.557 -9.530 1.00 89.12 137 PHE A CA 1
ATOM 1096 C C . PHE A 1 137 ? 7.157 0.251 -8.329 1.00 89.12 137 PHE A C 1
ATOM 1098 O O . PHE A 1 137 ? 6.760 0.492 -7.190 1.00 89.12 137 PHE A O 1
ATOM 1105 N N . ASN A 1 138 ? 8.345 -0.282 -8.603 1.00 87.44 138 ASN A N 1
ATOM 1106 C CA . ASN A 1 138 ? 9.388 -0.451 -7.600 1.00 87.44 138 ASN A CA 1
ATOM 1107 C C . ASN A 1 138 ? 10.302 0.783 -7.607 1.00 87.44 138 ASN A C 1
ATOM 1109 O O . ASN A 1 138 ? 10.573 1.354 -6.561 1.00 87.44 138 ASN A O 1
ATOM 1113 N N . HIS A 1 139 ? 10.719 1.221 -8.800 1.00 86.38 139 HIS A N 1
ATOM 1114 C CA . HIS A 1 139 ? 11.499 2.437 -9.017 1.00 86.38 139 HIS A CA 1
ATOM 1115 C C . HIS A 1 139 ? 11.017 3.123 -10.298 1.00 86.38 139 HIS A C 1
ATOM 1117 O O . HIS A 1 139 ? 10.826 2.467 -11.318 1.00 86.38 139 HIS A O 1
ATOM 1123 N N . ILE A 1 140 ? 10.812 4.441 -10.265 1.00 86.50 140 ILE A N 1
ATOM 1124 C CA . ILE A 1 140 ? 10.418 5.209 -11.463 1.00 86.50 140 ILE A CA 1
ATOM 1125 C C . ILE A 1 140 ? 11.646 5.542 -12.335 1.00 86.50 140 ILE A C 1
ATOM 1127 O O . ILE A 1 140 ? 11.506 5.837 -13.517 1.00 86.50 140 ILE A O 1
ATOM 1131 N N . GLY A 1 141 ? 12.853 5.410 -11.780 1.00 89.12 141 GLY A N 1
ATOM 1132 C CA . GLY A 1 141 ? 14.099 5.759 -12.453 1.00 89.12 141 GLY A CA 1
ATOM 1133 C C . GLY A 1 141 ? 14.330 7.268 -12.515 1.00 89.12 141 GLY A C 1
ATOM 1134 O O . GLY A 1 141 ? 13.570 8.057 -11.953 1.00 89.12 141 GLY A O 1
ATOM 1135 N N . GLN A 1 142 ? 15.403 7.663 -13.193 1.00 89.75 142 GLN A N 1
ATOM 1136 C CA . GLN A 1 142 ? 15.786 9.059 -13.379 1.00 89.75 142 GLN A CA 1
ATOM 1137 C C . GLN A 1 142 ? 16.430 9.280 -14.748 1.00 89.75 142 GLN A C 1
ATOM 1139 O O . GLN A 1 142 ? 16.985 8.356 -15.342 1.00 89.75 142 GLN A O 1
ATOM 1144 N N . LEU A 1 143 ? 16.369 10.518 -15.236 1.00 90.19 143 LEU A N 1
ATOM 1145 C CA . LEU A 1 143 ? 17.112 10.959 -16.411 1.00 90.19 143 LEU A CA 1
ATOM 1146 C C . LEU A 1 143 ? 18.161 11.975 -15.988 1.00 90.19 143 LEU A C 1
ATOM 1148 O O . LEU A 1 143 ? 17.827 13.024 -15.435 1.00 90.19 143 LEU A O 1
ATOM 1152 N N . LEU A 1 144 ? 19.424 11.666 -16.262 1.00 86.19 144 LEU A N 1
ATOM 1153 C CA . LEU A 1 144 ? 20.515 12.616 -16.087 1.00 86.19 144 LEU A CA 1
ATOM 1154 C C . LEU A 1 144 ? 20.565 13.584 -17.283 1.00 86.19 144 LEU A C 1
ATOM 1156 O O . LEU A 1 144 ? 20.155 13.209 -18.385 1.00 86.19 144 LEU A O 1
ATOM 1160 N N . PRO A 1 145 ? 21.095 14.813 -17.122 1.00 88.88 145 PRO A N 1
ATOM 1161 C CA . PRO A 1 145 ? 21.158 15.796 -18.209 1.00 88.88 145 PRO A CA 1
ATOM 1162 C C . PRO A 1 145 ? 21.805 15.272 -19.500 1.00 88.88 145 PRO A C 1
ATOM 1164 O O . PRO A 1 145 ? 21.347 15.574 -20.599 1.00 88.88 145 PRO A O 1
ATOM 1167 N N . GLU A 1 146 ? 22.834 14.437 -19.369 1.00 87.12 146 GLU A N 1
ATOM 1168 C CA . GLU A 1 146 ? 23.556 13.807 -20.483 1.00 87.12 146 GLU A CA 1
ATOM 1169 C C . GLU A 1 146 ? 22.675 12.833 -21.288 1.00 87.12 146 GLU A C 1
ATOM 1171 O O . GLU A 1 146 ? 22.861 12.669 -22.493 1.00 87.12 146 GLU A O 1
ATOM 1176 N N . GLN A 1 147 ? 21.672 12.236 -20.641 1.00 86.75 147 GLN A N 1
ATOM 1177 C CA . GLN A 1 147 ? 20.779 11.224 -21.208 1.00 86.75 147 GLN A CA 1
ATOM 1178 C C . GLN A 1 147 ? 19.559 11.836 -21.913 1.00 86.75 147 GLN A C 1
ATOM 1180 O O . GLN A 1 147 ? 18.913 11.165 -22.718 1.00 86.75 147 GLN A O 1
ATOM 1185 N N . LEU A 1 148 ? 19.269 13.124 -21.696 1.00 86.44 148 LEU A N 1
ATOM 1186 C CA . LEU A 1 148 ? 18.105 13.808 -22.276 1.00 86.44 148 LEU A CA 1
ATOM 1187 C C . LEU A 1 148 ? 18.088 13.830 -23.809 1.00 86.44 148 LEU A C 1
ATOM 1189 O O . LEU A 1 148 ? 17.042 14.096 -24.382 1.00 86.44 148 LEU A O 1
ATOM 1193 N N . LYS A 1 149 ? 19.218 13.562 -24.476 1.00 87.31 149 LYS A N 1
ATOM 1194 C CA . LYS A 1 149 ? 19.307 13.516 -25.946 1.00 87.31 149 LYS A CA 1
ATOM 1195 C C . LYS A 1 149 ? 18.978 12.149 -26.551 1.00 87.31 149 LYS A C 1
ATOM 1197 O O . LYS A 1 149 ? 18.673 12.085 -27.735 1.00 87.31 149 LYS A O 1
ATOM 1202 N N . ALA A 1 150 ? 19.116 11.073 -25.777 1.00 89.25 150 ALA A N 1
ATOM 1203 C CA . ALA A 1 150 ? 19.075 9.699 -26.292 1.00 89.25 150 ALA A CA 1
ATOM 1204 C C . ALA A 1 150 ? 18.002 8.825 -25.623 1.00 89.25 150 ALA A C 1
ATOM 1206 O O . ALA A 1 150 ? 17.588 7.815 -26.184 1.00 89.25 150 ALA A O 1
ATOM 1207 N N . PHE A 1 151 ? 17.519 9.209 -24.440 1.00 92.88 151 PHE A N 1
ATOM 1208 C CA . PHE A 1 151 ? 16.598 8.407 -23.630 1.00 92.88 151 PHE A CA 1
ATOM 1209 C C . PHE A 1 151 ? 15.156 8.915 -23.720 1.00 92.88 151 PHE A C 1
ATOM 1211 O O . PHE A 1 151 ? 14.456 9.051 -22.716 1.00 92.88 151 PHE A O 1
ATOM 1218 N N . HIS A 1 152 ? 14.704 9.203 -24.939 1.00 92.69 152 HIS A N 1
ATOM 1219 C CA . HIS A 1 152 ? 13.313 9.532 -25.232 1.00 92.69 152 HIS A CA 1
ATOM 1220 C C . HIS A 1 152 ? 12.990 9.277 -26.711 1.00 92.69 152 HIS A C 1
ATOM 1222 O O . HIS A 1 152 ? 13.878 9.086 -27.540 1.00 92.69 152 HIS A O 1
ATOM 1228 N N . ASN A 1 153 ? 11.707 9.298 -27.047 1.00 89.50 153 ASN A N 1
ATOM 1229 C CA . ASN A 1 153 ? 11.228 9.486 -28.412 1.00 89.50 153 ASN A CA 1
ATOM 1230 C C . ASN A 1 153 ? 10.257 10.682 -28.448 1.00 89.50 153 ASN A C 1
ATOM 1232 O O . ASN A 1 153 ? 10.275 11.521 -27.544 1.00 89.50 153 ASN A O 1
ATOM 1236 N N . SER A 1 154 ? 9.450 10.812 -29.501 1.00 90.38 154 SER A N 1
ATOM 1237 C CA . SER A 1 154 ? 8.475 11.905 -29.628 1.00 90.38 154 SER A CA 1
ATOM 1238 C C . SER A 1 154 ? 7.332 11.846 -28.608 1.00 90.38 154 SER A C 1
ATOM 1240 O O . SER A 1 154 ? 6.663 12.852 -28.399 1.00 90.38 154 SER A O 1
ATOM 1242 N N . GLU A 1 155 ? 7.095 10.689 -27.990 1.00 90.50 155 GLU A N 1
ATOM 1243 C CA . GLU A 1 155 ? 5.927 10.427 -27.140 1.00 90.50 155 GLU A CA 1
ATOM 1244 C C . GLU A 1 155 ? 6.291 10.041 -25.697 1.00 90.50 155 GLU A C 1
ATOM 1246 O O . GLU A 1 155 ? 5.496 10.241 -24.782 1.00 90.50 155 GLU A O 1
ATOM 1251 N N . HIS A 1 156 ? 7.484 9.485 -25.475 1.00 91.81 156 HIS A N 1
ATOM 1252 C CA . HIS A 1 156 ? 7.869 8.834 -24.227 1.00 91.81 156 HIS A CA 1
ATOM 1253 C C . HIS A 1 156 ? 9.298 9.180 -23.818 1.00 91.81 156 HIS A C 1
ATOM 1255 O O . HIS A 1 156 ? 10.169 9.400 -24.657 1.00 91.81 156 HIS A O 1
ATOM 1261 N N . ILE A 1 157 ? 9.543 9.142 -22.510 1.00 93.12 157 ILE A N 1
ATOM 1262 C CA . ILE A 1 157 ? 10.873 9.209 -21.900 1.00 93.12 157 ILE A CA 1
ATOM 1263 C C . ILE A 1 157 ? 11.261 7.844 -21.317 1.00 93.12 157 ILE A C 1
ATOM 1265 O O . ILE A 1 157 ? 10.391 7.076 -20.901 1.00 93.12 157 ILE A O 1
ATOM 1269 N N . PHE A 1 158 ? 12.561 7.549 -21.256 1.00 94.12 158 PHE A N 1
ATOM 1270 C CA . PHE A 1 158 ? 13.102 6.246 -20.849 1.00 94.12 158 PHE A CA 1
ATOM 1271 C C . PHE A 1 158 ? 14.049 6.378 -19.645 1.00 94.12 158 PHE A C 1
ATOM 1273 O O . PHE A 1 158 ? 15.266 6.280 -19.797 1.00 94.12 158 PHE A O 1
ATOM 1280 N N . PRO A 1 159 ? 13.515 6.640 -18.439 1.00 93.62 159 PRO A N 1
ATOM 1281 C CA . PRO A 1 159 ? 14.331 6.869 -17.252 1.00 93.62 159 PRO A CA 1
ATOM 1282 C C . PRO A 1 159 ? 15.147 5.633 -16.866 1.00 93.62 159 PRO A C 1
ATOM 1284 O O . PRO A 1 159 ? 14.622 4.524 -16.749 1.00 93.62 159 PRO A O 1
ATOM 1287 N N . ILE A 1 160 ? 16.436 5.834 -16.601 1.00 92.06 160 ILE A N 1
ATOM 1288 C CA . ILE A 1 160 ? 17.334 4.764 -16.174 1.00 92.06 160 ILE A CA 1
ATOM 1289 C C . ILE A 1 160 ? 17.027 4.350 -14.744 1.00 92.06 160 ILE A C 1
ATOM 1291 O O . ILE A 1 160 ? 16.770 5.183 -13.873 1.00 92.06 160 ILE A O 1
ATOM 1295 N N . GLY A 1 161 ? 17.047 3.040 -14.502 1.00 90.38 161 GLY A N 1
ATOM 1296 C CA . GLY A 1 161 ? 16.666 2.462 -13.216 1.00 90.38 161 GLY A CA 1
ATOM 1297 C C . GLY A 1 161 ? 15.153 2.351 -13.035 1.00 90.38 161 GLY A C 1
ATOM 1298 O O . GLY A 1 161 ? 14.706 1.953 -11.959 1.00 90.38 161 GLY A O 1
ATOM 1299 N N . TYR A 1 162 ? 14.357 2.660 -14.067 1.00 93.00 162 TYR A N 1
ATOM 1300 C CA . TYR A 1 162 ? 12.942 2.306 -14.087 1.00 93.00 162 TYR A CA 1
ATOM 1301 C C . TYR A 1 162 ? 12.792 0.807 -13.828 1.00 93.00 162 TYR A C 1
ATOM 1303 O O . TYR A 1 162 ? 13.485 -0.007 -14.437 1.00 93.00 162 TYR A O 1
ATOM 1311 N N . SER A 1 163 ? 11.902 0.443 -12.911 1.00 92.88 163 SER A N 1
ATOM 1312 C CA . SER A 1 163 ? 11.678 -0.926 -12.465 1.00 92.88 163 SER A CA 1
ATOM 1313 C C . SER A 1 163 ? 10.239 -1.097 -12.018 1.00 92.88 163 SER A C 1
ATOM 1315 O O . SER A 1 163 ? 9.787 -0.489 -11.043 1.00 92.88 163 SER A O 1
ATOM 1317 N N . VAL A 1 164 ? 9.517 -1.974 -12.704 1.00 94.25 164 VAL A N 1
ATOM 1318 C CA . VAL A 1 164 ? 8.113 -2.264 -12.422 1.00 94.25 164 VAL A CA 1
ATOM 1319 C C . VAL A 1 164 ? 7.842 -3.757 -12.456 1.00 94.25 164 VAL A C 1
ATOM 1321 O O . VAL A 1 164 ? 8.504 -4.518 -13.157 1.00 94.25 164 VAL A O 1
ATOM 1324 N N . LYS A 1 165 ? 6.821 -4.175 -11.715 1.00 95.19 165 LYS A N 1
ATOM 1325 C CA . LYS A 1 165 ? 6.249 -5.516 -11.777 1.00 95.19 165 LYS A CA 1
ATOM 1326 C C . LYS A 1 165 ? 4.881 -5.458 -12.426 1.00 95.19 165 LYS A C 1
ATOM 1328 O O . LYS A 1 165 ? 4.032 -4.676 -11.997 1.00 95.19 165 LYS A O 1
ATOM 1333 N N . ARG A 1 166 ? 4.632 -6.306 -13.417 1.00 95.06 166 ARG A N 1
ATOM 1334 C CA . ARG A 1 166 ? 3.326 -6.432 -14.071 1.00 95.06 166 ARG A CA 1
ATOM 1335 C C . ARG A 1 166 ? 2.843 -7.869 -13.992 1.00 95.06 166 ARG A C 1
ATOM 1337 O O . ARG A 1 166 ? 3.540 -8.776 -14.422 1.00 95.06 166 ARG A O 1
ATOM 1344 N N . PHE A 1 167 ? 1.622 -8.075 -13.506 1.00 94.25 167 PHE A N 1
ATOM 1345 C CA . PHE A 1 167 ? 0.945 -9.355 -13.718 1.00 94.25 167 PHE A CA 1
ATOM 1346 C C . PHE A 1 167 ? 0.317 -9.389 -15.111 1.00 94.25 167 PHE A C 1
ATOM 1348 O O . PHE A 1 167 ? -0.524 -8.538 -15.433 1.00 94.25 167 PHE A O 1
ATOM 1355 N N . PHE A 1 168 ? 0.715 -10.373 -15.914 1.00 93.44 168 PHE A N 1
ATOM 1356 C CA . PHE A 1 168 ? 0.218 -10.597 -17.270 1.00 93.44 168 PHE A CA 1
ATOM 1357 C C . PHE A 1 168 ? 0.162 -12.099 -17.592 1.00 93.44 168 PHE A C 1
ATOM 1359 O O . PHE A 1 168 ? 0.561 -12.915 -16.766 1.00 93.44 168 PHE A O 1
ATOM 1366 N N . TRP A 1 169 ? -0.414 -12.474 -18.734 1.00 93.69 169 TRP A N 1
ATOM 1367 C CA . TRP A 1 169 ? -0.545 -13.881 -19.132 1.00 93.69 169 TRP A CA 1
ATOM 1368 C C . TRP A 1 169 ? 0.824 -14.531 -19.337 1.00 93.69 169 TRP A C 1
ATOM 1370 O O . TRP A 1 169 ? 1.731 -13.872 -19.842 1.00 93.69 169 TRP A O 1
ATOM 1380 N N . SER A 1 170 ? 0.979 -15.789 -18.918 1.00 91.19 170 SER A N 1
ATOM 1381 C CA . SER A 1 170 ? 2.181 -16.582 -19.196 1.00 91.19 170 SER A CA 1
ATOM 1382 C C . SER A 1 170 ? 2.296 -16.826 -20.704 1.00 91.19 170 SER A C 1
ATOM 1384 O O . SER A 1 170 ? 1.276 -17.108 -21.341 1.00 91.19 170 SER A O 1
ATOM 1386 N N . PRO A 1 171 ? 3.507 -16.760 -21.288 1.00 88.56 171 PRO A N 1
ATOM 1387 C CA . PRO A 1 171 ? 3.699 -17.112 -22.689 1.00 88.56 171 PRO A CA 1
ATOM 1388 C C . PRO A 1 171 ? 3.697 -18.638 -22.884 1.00 88.56 171 PRO A C 1
ATOM 1390 O O . PRO A 1 171 ? 3.559 -19.114 -24.006 1.00 88.56 171 PRO A O 1
ATOM 1393 N N . ILE A 1 172 ? 3.837 -19.404 -21.792 1.00 89.19 172 ILE A N 1
ATOM 1394 C CA . ILE A 1 172 ? 3.884 -20.870 -21.780 1.00 89.19 172 ILE A CA 1
ATOM 1395 C C . ILE A 1 172 ? 2.488 -21.448 -21.517 1.00 89.19 172 ILE A C 1
ATOM 1397 O O . ILE A 1 172 ? 2.080 -22.412 -22.162 1.00 89.19 172 ILE A O 1
ATOM 1401 N N . ASN A 1 173 ? 1.734 -20.851 -20.588 1.00 90.19 173 ASN A N 1
ATOM 1402 C CA . ASN A 1 173 ? 0.404 -21.318 -20.199 1.00 90.19 173 ASN A CA 1
ATOM 1403 C C . ASN A 1 173 ? -0.645 -20.198 -20.277 1.00 90.19 173 ASN A C 1
ATOM 1405 O O . ASN A 1 173 ? -0.792 -19.389 -19.363 1.00 90.19 173 ASN A O 1
ATOM 1409 N N . ALA A 1 174 ? -1.466 -20.214 -21.329 1.00 89.81 174 ALA A N 1
ATOM 1410 C CA . ALA A 1 174 ? -2.488 -19.192 -21.574 1.00 89.81 174 ALA A CA 1
ATOM 1411 C C . ALA A 1 174 ? -3.584 -19.093 -20.490 1.00 89.81 174 ALA A C 1
ATOM 1413 O O . ALA A 1 174 ? -4.339 -18.123 -20.470 1.00 89.81 174 ALA A O 1
ATOM 1414 N N . THR A 1 175 ? -3.696 -20.072 -19.587 1.00 92.19 175 THR A N 1
ATOM 1415 C CA . THR A 1 175 ? -4.655 -20.039 -18.464 1.00 92.19 175 THR A CA 1
ATOM 1416 C C . THR A 1 175 ? -4.060 -19.476 -17.175 1.00 92.19 175 THR A C 1
ATOM 1418 O O . THR A 1 175 ? -4.772 -19.286 -16.186 1.00 92.19 175 THR A O 1
ATOM 1421 N N . GLU A 1 176 ? -2.770 -19.148 -17.188 1.00 93.19 176 GLU A N 1
ATOM 1422 C CA . GLU A 1 176 ? -2.021 -18.697 -16.028 1.00 93.19 176 GLU A CA 1
ATOM 1423 C C . GLU A 1 176 ? -1.526 -17.261 -16.194 1.00 93.19 176 GLU A C 1
ATOM 1425 O O . GLU A 1 176 ? -1.093 -16.830 -17.262 1.00 93.19 176 GLU A O 1
ATOM 1430 N N . ARG A 1 177 ? -1.579 -16.501 -15.099 1.00 92.88 177 ARG A N 1
ATOM 1431 C CA . ARG A 1 177 ? -0.975 -15.172 -15.021 1.00 92.88 177 ARG A CA 1
ATOM 1432 C C . ARG A 1 177 ? 0.265 -15.228 -14.154 1.00 92.88 177 ARG A C 1
ATOM 1434 O O . ARG A 1 177 ? 0.182 -15.640 -12.999 1.00 92.88 177 ARG A O 1
ATOM 1441 N N . ILE A 1 178 ? 1.360 -14.704 -14.679 1.00 94.12 178 ILE A N 1
ATOM 1442 C CA . ILE A 1 178 ? 2.651 -14.628 -14.003 1.00 94.12 178 ILE A CA 1
ATOM 1443 C C . ILE A 1 178 ? 3.077 -13.183 -13.786 1.00 94.12 178 ILE A C 1
ATOM 1445 O O . ILE A 1 178 ? 2.502 -12.242 -14.342 1.00 94.12 178 ILE A O 1
ATOM 1449 N N . GLN A 1 179 ? 4.072 -13.009 -12.923 1.00 95.19 179 GLN A N 1
ATOM 1450 C CA . GLN A 1 179 ? 4.678 -11.715 -12.663 1.00 95.19 179 GLN A CA 1
ATOM 1451 C C . GLN A 1 179 ? 5.876 -11.509 -13.588 1.00 95.19 179 GLN A C 1
ATOM 1453 O O . GLN A 1 179 ? 6.837 -12.272 -13.539 1.00 95.19 179 GLN A O 1
ATOM 1458 N N . TYR A 1 180 ? 5.830 -10.426 -14.348 1.00 95.44 180 TYR A N 1
ATOM 1459 C CA . TYR A 1 180 ? 6.940 -9.904 -15.129 1.00 95.44 180 TYR A CA 1
ATOM 1460 C C . TYR A 1 180 ? 7.625 -8.786 -14.358 1.00 95.44 180 TYR A C 1
ATOM 1462 O O . TYR A 1 180 ? 6.954 -7.991 -13.694 1.00 95.44 180 TYR A O 1
ATOM 1470 N N . GLN A 1 181 ? 8.941 -8.706 -14.474 1.00 95.75 181 GLN A N 1
ATOM 1471 C CA . GLN A 1 181 ? 9.764 -7.615 -13.984 1.00 95.75 181 GLN A CA 1
ATOM 1472 C C . GLN A 1 181 ? 10.309 -6.863 -15.200 1.00 95.75 181 GLN A C 1
ATOM 1474 O O . GLN A 1 181 ? 11.112 -7.401 -15.954 1.00 95.75 181 GLN A O 1
ATOM 1479 N N . CYS A 1 182 ? 9.850 -5.630 -15.400 1.00 95.69 182 CYS A N 1
ATOM 1480 C CA . CYS A 1 182 ? 10.256 -4.784 -16.519 1.00 95.69 182 CYS A CA 1
ATOM 1481 C C . CYS A 1 182 ? 11.202 -3.698 -16.005 1.00 95.69 182 CYS A C 1
ATOM 1483 O O . CYS A 1 182 ? 10.888 -3.028 -15.016 1.00 95.69 182 CYS A O 1
ATOM 1485 N N . THR A 1 183 ? 12.340 -3.510 -16.664 1.00 95.62 183 THR A N 1
ATOM 1486 C CA . THR A 1 183 ? 13.338 -2.506 -16.292 1.00 95.62 183 THR A CA 1
ATOM 1487 C C . THR A 1 183 ? 13.890 -1.770 -17.506 1.00 95.62 183 THR A C 1
ATOM 1489 O O . THR A 1 183 ? 13.954 -2.345 -18.590 1.00 95.62 183 THR A O 1
ATOM 1492 N N . ILE A 1 184 ? 14.324 -0.523 -17.309 1.00 95.50 184 ILE A N 1
ATOM 1493 C CA . ILE A 1 184 ? 15.083 0.245 -18.307 1.00 95.50 184 ILE A CA 1
ATOM 1494 C C . ILE A 1 184 ? 16.490 0.485 -17.758 1.00 95.50 184 ILE A C 1
ATOM 1496 O O . ILE A 1 184 ? 16.653 1.055 -16.672 1.00 95.50 184 ILE A O 1
ATOM 1500 N N . CYS A 1 185 ? 17.504 0.050 -18.500 1.00 93.19 185 CYS A N 1
ATOM 1501 C CA . CYS A 1 185 ? 18.914 0.238 -18.166 1.00 93.19 185 CYS A CA 1
ATOM 1502 C C . CYS A 1 185 ? 19.676 0.959 -19.282 1.00 93.19 185 CYS A C 1
ATOM 1504 O O . CYS A 1 185 ? 19.225 1.023 -20.424 1.00 93.19 185 CYS A O 1
ATOM 1506 N N . ASP A 1 186 ? 20.830 1.528 -18.928 1.00 92.69 186 ASP A N 1
ATOM 1507 C CA . ASP A 1 186 ? 21.742 2.145 -19.889 1.00 92.69 186 ASP A CA 1
ATOM 1508 C C . ASP A 1 186 ? 22.606 1.058 -20.525 1.00 92.69 186 ASP A C 1
ATOM 1510 O O . ASP A 1 186 ? 23.289 0.304 -19.824 1.00 92.69 186 ASP A O 1
ATOM 1514 N N . LYS A 1 187 ? 22.574 0.983 -21.854 1.00 91.94 187 LYS A N 1
ATOM 1515 C CA . LYS A 1 187 ? 23.471 0.153 -22.642 1.00 91.94 187 LYS A CA 1
ATOM 1516 C C . LYS A 1 187 ? 24.121 1.003 -23.718 1.00 91.94 187 LYS A C 1
ATOM 1518 O O . LYS A 1 187 ? 23.500 1.329 -24.726 1.00 91.94 187 LYS A O 1
ATOM 1523 N N . ALA A 1 188 ? 25.398 1.314 -23.512 1.00 90.56 188 ALA A N 1
ATOM 1524 C CA . ALA A 1 188 ? 26.200 2.098 -24.448 1.00 90.56 188 ALA A CA 1
ATOM 1525 C C . ALA A 1 188 ? 25.532 3.434 -24.839 1.00 90.56 188 ALA A C 1
ATOM 1527 O O . ALA A 1 188 ? 25.482 3.785 -26.017 1.00 90.56 188 ALA A O 1
ATOM 1528 N N . SER A 1 189 ? 25.020 4.171 -23.845 1.00 89.25 189 SER A N 1
ATOM 1529 C CA . SER A 1 189 ? 24.366 5.475 -24.019 1.00 89.25 189 SER A CA 1
ATOM 1530 C C . SER A 1 189 ? 23.039 5.424 -24.784 1.00 89.25 189 SER A C 1
ATOM 1532 O O . SER A 1 189 ? 22.591 6.438 -25.320 1.00 89.25 189 SER A O 1
ATOM 1534 N N . ALA A 1 190 ? 22.391 4.260 -24.796 1.00 91.00 190 ALA A N 1
ATOM 1535 C CA . ALA A 1 190 ? 21.047 4.055 -25.315 1.00 91.00 190 ALA A CA 1
ATOM 1536 C C . ALA A 1 190 ? 20.192 3.259 -24.310 1.00 91.00 190 ALA A C 1
ATOM 1538 O O . ALA A 1 190 ? 20.734 2.479 -23.518 1.00 91.00 190 ALA A O 1
ATOM 1539 N N . PRO A 1 191 ? 18.858 3.435 -24.316 1.00 93.19 191 PRO A N 1
ATOM 1540 C CA . PRO A 1 191 ? 17.964 2.648 -23.475 1.00 93.19 191 PRO A CA 1
ATOM 1541 C C . PRO A 1 191 ? 17.926 1.186 -23.921 1.00 93.19 191 PRO A C 1
ATOM 1543 O O . PRO A 1 191 ? 17.690 0.880 -25.088 1.00 93.19 191 PRO A O 1
ATOM 1546 N N . GLU A 1 192 ? 18.097 0.277 -22.965 1.00 94.88 192 GLU A N 1
ATOM 1547 C CA . GLU A 1 192 ? 17.761 -1.136 -23.116 1.00 94.88 192 GLU A CA 1
ATOM 1548 C C . GLU A 1 192 ? 16.566 -1.471 -22.219 1.00 94.88 192 GLU A C 1
ATOM 1550 O O . GLU A 1 192 ? 16.557 -1.185 -21.018 1.00 94.88 192 GLU A O 1
ATOM 1555 N N . PHE A 1 193 ? 15.552 -2.083 -22.821 1.00 95.31 193 PHE A N 1
ATOM 1556 C CA . PHE A 1 193 ? 14.336 -2.539 -22.167 1.00 95.31 193 PHE A CA 1
ATOM 1557 C C . PHE A 1 193 ? 14.485 -4.017 -21.853 1.00 95.31 193 PHE A C 1
ATOM 1559 O O . PHE A 1 193 ? 14.701 -4.829 -22.749 1.00 95.31 193 PHE A O 1
ATOM 1566 N N . VAL A 1 194 ? 14.352 -4.375 -20.583 1.00 95.62 194 VAL A N 1
ATOM 1567 C CA . VAL A 1 194 ? 14.539 -5.747 -20.114 1.00 95.62 194 VAL A CA 1
ATOM 1568 C C . VAL A 1 194 ? 13.258 -6.219 -19.450 1.00 95.62 194 VAL A C 1
ATOM 1570 O O . VAL A 1 194 ? 12.755 -5.573 -18.531 1.00 95.62 194 VAL A O 1
ATOM 1573 N N . ILE A 1 195 ? 12.730 -7.350 -19.900 1.00 95.31 195 ILE A N 1
ATOM 1574 C CA . ILE A 1 195 ? 11.616 -8.050 -19.266 1.00 95.31 195 ILE A CA 1
ATOM 1575 C C . ILE A 1 195 ? 12.133 -9.392 -18.777 1.00 95.31 195 ILE A C 1
ATOM 1577 O O . ILE A 1 195 ? 12.526 -10.224 -19.585 1.00 95.31 195 ILE A O 1
ATOM 1581 N N . SER A 1 196 ? 12.072 -9.627 -17.470 1.00 94.69 196 SER A N 1
ATOM 1582 C CA . SER A 1 196 ? 12.330 -10.940 -16.882 1.00 94.69 196 SER A CA 1
ATOM 1583 C C . SER A 1 196 ? 11.062 -11.561 -16.304 1.00 94.69 196 SER A C 1
ATOM 1585 O O . SER A 1 196 ? 10.176 -10.872 -15.787 1.00 94.69 196 SER A O 1
ATOM 1587 N N . PHE A 1 197 ? 10.960 -12.880 -16.416 1.00 93.50 197 PHE A N 1
ATOM 1588 C CA . PHE A 1 197 ? 9.866 -13.695 -15.892 1.00 93.50 197 PHE A CA 1
ATOM 1589 C C . PHE A 1 197 ? 10.385 -15.097 -15.539 1.00 93.50 197 PHE A C 1
ATOM 1591 O O . PHE A 1 197 ? 11.581 -15.348 -15.646 1.00 93.50 197 PHE A O 1
ATOM 1598 N N . GLU A 1 198 ? 9.505 -15.946 -14.997 1.00 81.88 198 GLU A N 1
ATOM 1599 C CA . GLU A 1 198 ? 9.713 -17.369 -14.655 1.00 81.88 198 GLU A CA 1
ATOM 1600 C C . GLU A 1 198 ? 11.152 -17.929 -14.780 1.00 81.88 198 GLU A C 1
ATOM 1602 O O . GLU A 1 198 ? 11.698 -18.072 -15.869 1.00 81.88 198 GLU A O 1
ATOM 1607 N N . HIS A 1 199 ? 11.751 -18.340 -13.655 1.00 79.38 199 HIS A N 1
ATOM 1608 C CA . HIS A 1 199 ? 13.039 -19.060 -13.616 1.00 79.38 199 HIS A CA 1
ATOM 1609 C C . HIS A 1 199 ? 14.227 -18.368 -14.321 1.00 79.38 199 HIS A C 1
ATOM 1611 O O . HIS A 1 199 ? 15.191 -19.034 -14.693 1.00 79.38 199 HIS A O 1
ATOM 1617 N N . GLY A 1 200 ? 14.200 -17.039 -14.457 1.00 77.06 200 GLY A N 1
ATOM 1618 C CA . GLY A 1 200 ? 15.311 -16.268 -15.026 1.00 77.06 200 GLY A CA 1
ATOM 1619 C C . GLY A 1 200 ? 15.263 -16.137 -16.548 1.00 77.06 200 GLY A C 1
ATOM 1620 O O . GLY A 1 200 ? 16.265 -15.754 -17.148 1.00 77.06 200 GLY A O 1
ATOM 1621 N N . GLN A 1 201 ? 14.119 -16.433 -17.172 1.00 88.31 201 GLN A N 1
ATOM 1622 C CA . GLN A 1 201 ? 13.881 -16.075 -18.566 1.00 88.31 201 GLN A CA 1
ATOM 1623 C C . GLN A 1 201 ? 13.880 -14.555 -18.722 1.00 88.31 201 GLN A C 1
ATOM 1625 O O . GLN A 1 201 ? 13.318 -13.834 -17.894 1.00 88.31 201 GLN A O 1
ATOM 1630 N N . GLU A 1 202 ? 14.516 -14.072 -19.787 1.00 92.62 202 GLU A N 1
ATOM 1631 C CA . GLU A 1 202 ? 14.725 -12.649 -20.007 1.00 92.62 202 GLU A CA 1
ATOM 1632 C C . GLU A 1 202 ? 14.655 -12.301 -21.496 1.00 92.62 202 GLU A C 1
ATOM 1634 O O . GLU A 1 202 ? 15.216 -12.998 -22.341 1.00 92.62 202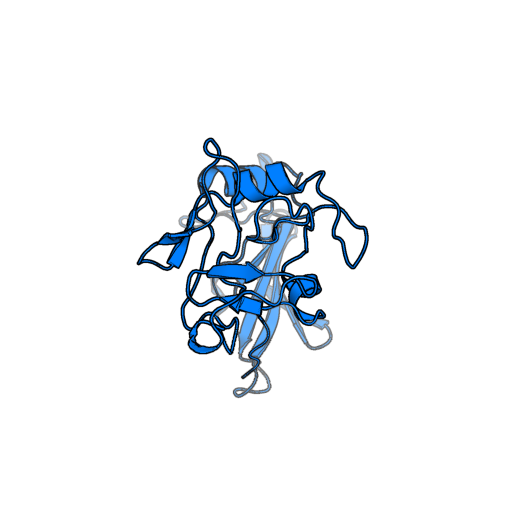 GLU A O 1
ATOM 1639 N N . VAL A 1 203 ? 13.968 -11.204 -21.805 1.00 92.25 203 VAL A N 1
ATOM 1640 C CA . VAL A 1 203 ? 13.880 -10.598 -23.135 1.00 92.25 203 VAL A CA 1
ATOM 1641 C C . VAL A 1 203 ? 14.467 -9.196 -23.045 1.00 92.25 203 VAL A C 1
ATOM 1643 O O . VAL A 1 203 ? 14.098 -8.430 -22.152 1.00 92.25 203 VAL A O 1
ATOM 1646 N N . ARG A 1 204 ? 15.386 -8.868 -23.957 1.00 93.88 204 ARG A N 1
ATOM 1647 C CA . ARG A 1 204 ? 16.050 -7.562 -24.037 1.00 93.88 204 ARG A CA 1
ATOM 1648 C C . ARG A 1 204 ? 15.802 -6.938 -25.396 1.00 93.88 204 ARG A C 1
ATOM 1650 O O . ARG A 1 204 ? 16.049 -7.581 -26.409 1.00 93.88 204 ARG A O 1
ATOM 1657 N N . GLU A 1 205 ? 15.386 -5.684 -25.401 1.00 90.06 205 GLU A N 1
ATOM 1658 C CA . GLU A 1 205 ? 15.104 -4.923 -26.614 1.00 90.06 205 GLU A CA 1
ATOM 1659 C C . GLU A 1 205 ? 15.761 -3.546 -26.551 1.00 90.06 205 GLU A C 1
ATOM 1661 O O . GLU A 1 205 ? 15.862 -2.935 -25.488 1.00 90.06 205 GLU A O 1
ATOM 1666 N N . SER A 1 206 ? 16.185 -3.028 -27.703 1.00 84.38 206 SER A N 1
ATOM 1667 C CA . SER A 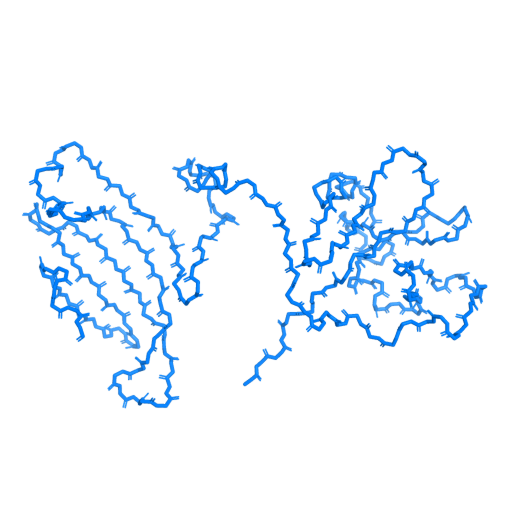1 206 ? 16.697 -1.654 -27.842 1.00 84.38 206 SER A CA 1
ATOM 1668 C C . SER A 1 206 ? 15.603 -0.643 -28.203 1.00 84.38 206 SER A C 1
ATOM 1670 O O . SER A 1 206 ? 15.861 0.557 -28.263 1.00 84.38 206 SER A O 1
ATOM 1672 N N . SER A 1 207 ? 14.372 -1.109 -28.442 1.00 73.75 207 SER A N 1
ATOM 1673 C CA . SER A 1 207 ? 13.223 -0.257 -28.741 1.00 73.75 207 SER A CA 1
ATOM 1674 C C . SER A 1 207 ? 11.987 -0.696 -27.959 1.00 73.75 207 SER A C 1
ATOM 1676 O O . SER A 1 207 ? 11.718 -1.887 -27.819 1.00 73.75 207 SER A O 1
ATOM 1678 N N . ALA A 1 208 ? 11.201 0.273 -27.488 1.00 60.19 208 ALA A N 1
ATOM 1679 C CA . ALA A 1 208 ? 9.952 -0.002 -26.778 1.00 60.19 208 ALA A CA 1
ATOM 1680 C C . ALA A 1 208 ? 8.875 -0.649 -27.679 1.00 60.19 208 ALA A C 1
ATOM 1682 O O . ALA A 1 208 ? 7.942 -1.270 -27.178 1.00 60.19 208 ALA A O 1
ATOM 1683 N N . SER A 1 209 ? 9.007 -0.519 -29.003 1.00 59.44 209 SER A N 1
ATOM 1684 C CA . SER A 1 209 ? 8.015 -0.944 -30.000 1.00 59.44 209 SER A CA 1
ATOM 1685 C C . SER A 1 209 ? 8.012 -2.452 -30.289 1.00 59.44 209 SER A C 1
ATOM 1687 O O . SER A 1 209 ? 7.084 -2.942 -30.924 1.00 59.44 209 SER A O 1
ATOM 1689 N N . GLY A 1 210 ? 9.042 -3.190 -29.857 1.00 47.47 210 GLY A N 1
ATOM 1690 C CA . GLY A 1 210 ? 9.172 -4.638 -30.089 1.00 47.47 210 GLY A CA 1
ATOM 1691 C C . GLY A 1 210 ? 8.413 -5.525 -29.093 1.00 47.47 210 GLY A C 1
ATOM 1692 O O . GLY A 1 210 ? 8.433 -6.742 -29.225 1.00 47.47 210 GLY A O 1
ATOM 1693 N N . MET A 1 211 ? 7.753 -4.938 -28.088 1.00 46.56 211 MET A N 1
ATOM 1694 C CA . MET A 1 211 ? 7.203 -5.647 -26.922 1.00 46.56 211 MET A CA 1
ATOM 1695 C C . MET A 1 211 ? 5.677 -5.851 -26.986 1.00 46.56 211 MET A C 1
ATOM 1697 O O . MET A 1 211 ? 4.975 -5.564 -26.011 1.00 46.56 211 MET A O 1
ATOM 1701 N N . HIS A 1 212 ? 5.162 -6.301 -28.133 1.00 35.81 212 HIS A N 1
ATOM 1702 C CA . HIS A 1 212 ? 3.739 -6.617 -28.325 1.00 35.81 212 HIS A CA 1
ATOM 1703 C C . HIS A 1 212 ? 3.422 -8.095 -28.096 1.00 35.81 212 HIS A C 1
ATOM 1705 O O . HIS A 1 212 ? 4.171 -8.950 -28.616 1.00 35.81 212 HIS A O 1
#

Secondary structure (DSSP, 8-state):
----------------TTSPPPEE-TTSEEESHHHHHHHHTTPBPTTT--B---EE--STT---EE-HHHHTTSS-EEBTTS-EE-TT---S-GGGB-S----SS--EE---HHHHHHHHHTT-GGG--EEETTEEEEE--B--GGGGGTSB-SS-B--BT-EEEEEEE-SS-TT-EEEEEEEEEEETTEEEEEEEEGGGEEEEESSGGG--